Protein AF-A0A946B6P0-F1 (afdb_monomer_lite)

Radius of gyration: 19.57 Å; chains: 1; bounding box: 46×39×62 Å

Secondary structure (DSSP, 8-state):
--PPPPPPGGGS-EEEEEEETTEEEEEES-GGG--TT--TTEEEEEEEE--HHHIIIIIGGG--SEEEEE-TT--GGGGGGHHHHHHHTTT--EEEEPTTTS-TT-HHHHHHH-BEEEE-HHHHTTT--TT-BHHHHHHHHHHSPP------SSEEEEEEETTEEEEEES-GGG--GGGTT-EEEEEEE--HHHHHHHTTS--SEEEEE-GGG-GGGTTTTHHHHHHTTT--EEEE-TT---------

Structure (mmCIF, N/CA/C/O backbone):
data_AF-A0A946B6P0-F1
#
_entry.id   AF-A0A946B6P0-F1
#
loop_
_atom_site.group_PDB
_atom_site.id
_atom_site.type_symbol
_atom_site.label_atom_id
_atom_site.label_alt_id
_atom_site.label_comp_id
_atom_site.label_asym_id
_atom_site.label_entity_id
_atom_site.label_seq_id
_atom_site.pdbx_PDB_ins_code
_atom_site.Cartn_x
_atom_site.Cartn_y
_atom_site.Cartn_z
_atom_site.occupancy
_atom_site.B_iso_or_equiv
_atom_site.auth_seq_id
_atom_site.auth_comp_id
_atom_site.auth_asym_id
_atom_site.auth_atom_id
_atom_site.pdbx_PDB_model_num
ATOM 1 N N . MET A 1 1 ? 30.194 -0.097 14.857 1.00 36.69 1 MET A N 1
ATOM 2 C CA . MET A 1 1 ? 28.727 0.036 14.720 1.00 36.69 1 MET A CA 1
ATOM 3 C C . MET A 1 1 ? 28.161 -1.380 14.678 1.00 36.69 1 MET A C 1
ATOM 5 O O . MET A 1 1 ? 28.482 -2.100 13.744 1.00 36.69 1 MET A O 1
ATOM 9 N N . ARG A 1 2 ? 27.481 -1.864 15.729 1.00 29.30 2 ARG A N 1
ATOM 10 C CA . ARG A 1 2 ? 26.866 -3.205 15.689 1.00 29.30 2 ARG A CA 1
ATOM 11 C C . ARG A 1 2 ? 25.601 -3.092 14.843 1.00 29.30 2 ARG A C 1
ATOM 13 O O . ARG A 1 2 ? 24.687 -2.378 15.242 1.00 29.30 2 ARG A O 1
ATOM 20 N N . LEU A 1 3 ? 25.579 -3.739 13.680 1.00 36.69 3 LEU A N 1
ATOM 21 C CA . LEU A 1 3 ? 24.353 -3.927 12.904 1.00 36.69 3 LEU A CA 1
ATOM 22 C C . LEU A 1 3 ? 23.336 -4.629 13.810 1.00 36.69 3 LEU A C 1
ATOM 24 O O . LEU A 1 3 ? 23.640 -5.676 14.389 1.00 36.69 3 LEU A O 1
ATOM 28 N N . CYS A 1 4 ? 22.173 -4.007 13.997 1.00 36.91 4 CYS A N 1
ATOM 29 C CA . CYS A 1 4 ? 21.073 -4.604 14.740 1.00 36.91 4 CYS A CA 1
ATOM 30 C C . CYS A 1 4 ? 20.685 -5.892 14.006 1.00 36.91 4 CYS A C 1
ATOM 32 O O . CYS A 1 4 ? 20.359 -5.857 12.820 1.00 36.91 4 CYS A O 1
ATOM 34 N N . ARG A 1 5 ? 20.815 -7.039 14.671 1.00 38.47 5 ARG A N 1
ATOM 35 C CA . ARG A 1 5 ? 20.444 -8.328 14.088 1.00 38.47 5 ARG A CA 1
ATOM 36 C C . ARG A 1 5 ? 18.923 -8.309 13.862 1.00 38.47 5 ARG A C 1
ATOM 38 O O . ARG A 1 5 ? 18.222 -7.967 14.814 1.00 38.47 5 ARG A O 1
ATOM 45 N N . PRO A 1 6 ? 18.412 -8.642 12.661 1.00 52.88 6 PRO A N 1
ATOM 46 C CA . PRO A 1 6 ? 16.974 -8.660 12.415 1.00 52.88 6 PRO A CA 1
ATOM 47 C C . PRO A 1 6 ? 16.289 -9.569 13.437 1.00 52.88 6 PRO A C 1
ATOM 49 O O . PRO A 1 6 ? 16.782 -10.670 13.712 1.00 52.88 6 PRO A O 1
ATOM 52 N N . MET A 1 7 ? 15.193 -9.098 14.034 1.00 52.19 7 MET A N 1
ATOM 53 C CA . MET A 1 7 ? 14.356 -9.956 14.869 1.00 52.19 7 MET A CA 1
ATOM 54 C C . MET A 1 7 ? 13.789 -11.085 14.000 1.00 52.19 7 MET A C 1
ATOM 56 O O . MET A 1 7 ? 13.420 -10.824 12.856 1.00 52.19 7 MET A O 1
ATOM 60 N N . PRO A 1 8 ? 13.730 -12.328 14.504 1.00 59.09 8 PRO A N 1
ATOM 61 C CA . PRO A 1 8 ? 13.042 -13.397 13.795 1.00 59.09 8 PRO A CA 1
ATOM 62 C C . PRO A 1 8 ? 11.558 -13.043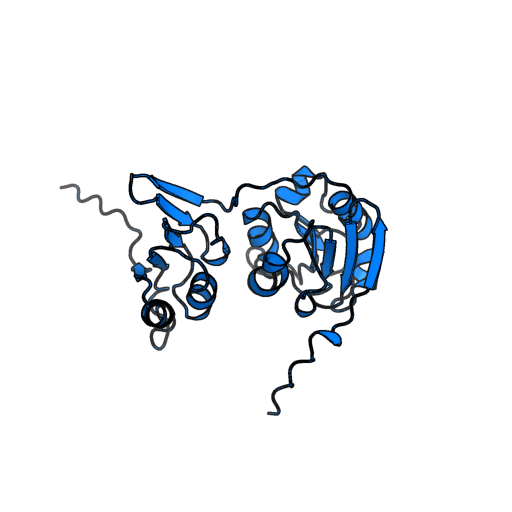 13.624 1.00 59.09 8 PRO A C 1
ATOM 64 O O . PRO A 1 8 ? 10.948 -12.487 14.534 1.00 59.09 8 PRO A O 1
ATOM 67 N N . GLU A 1 9 ? 10.990 -13.407 12.476 1.00 53.69 9 GLU A N 1
ATOM 68 C CA . GLU A 1 9 ? 9.612 -13.112 12.039 1.00 53.69 9 GLU A CA 1
ATOM 69 C C . GLU A 1 9 ? 8.562 -13.509 13.101 1.00 53.69 9 GLU A C 1
ATOM 71 O O . GLU A 1 9 ? 7.654 -12.750 13.432 1.00 53.69 9 GLU A O 1
ATOM 76 N N . SER A 1 10 ? 8.795 -14.636 13.788 1.00 55.22 10 SER A N 1
ATOM 77 C CA . SER A 1 10 ? 7.976 -15.138 14.903 1.00 55.22 10 SER A CA 1
ATOM 78 C C . SER A 1 10 ? 7.951 -14.246 16.155 1.00 55.22 10 SER A C 1
ATOM 80 O O . SER A 1 10 ? 7.196 -14.527 17.082 1.00 55.22 10 SER A O 1
ATOM 82 N N . ALA A 1 11 ? 8.802 -13.220 16.230 1.00 64.44 11 ALA A N 1
ATOM 83 C CA . ALA A 1 11 ? 8.897 -12.287 17.350 1.00 64.44 11 ALA A CA 1
ATOM 84 C C . ALA A 1 11 ? 8.285 -10.913 17.040 1.00 64.44 11 ALA A C 1
ATOM 86 O O . ALA A 1 11 ? 8.323 -10.037 17.902 1.00 64.44 11 ALA A O 1
ATOM 87 N N . HIS A 1 12 ? 7.740 -10.700 15.838 1.00 78.00 12 HIS A N 1
ATOM 88 C CA . HIS A 1 12 ? 7.063 -9.45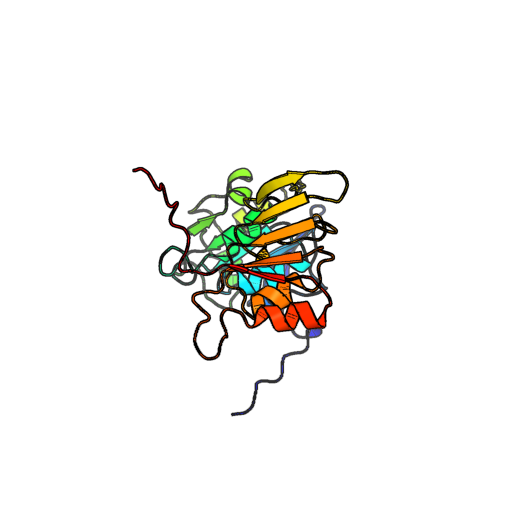3 15.503 1.00 78.00 12 HIS A CA 1
ATOM 89 C C . HIS A 1 12 ? 5.673 -9.415 16.156 1.00 78.00 12 HIS A C 1
ATOM 91 O O . HIS A 1 12 ? 4.822 -10.246 15.807 1.00 78.00 12 HIS A O 1
ATOM 97 N N . PRO A 1 13 ? 5.435 -8.508 17.122 1.00 86.38 13 PRO A N 1
ATOM 98 C CA . PRO A 1 13 ? 4.156 -8.427 17.807 1.00 86.38 13 PRO A CA 1
ATOM 99 C C . PRO A 1 13 ? 3.074 -7.943 16.837 1.00 86.38 13 PRO A C 1
ATOM 101 O O . PRO A 1 13 ? 3.209 -6.905 16.191 1.00 86.38 13 PRO A O 1
ATOM 104 N N . GLN A 1 14 ? 1.999 -8.721 16.751 1.00 92.62 14 GLN A N 1
ATOM 105 C CA . GLN A 1 14 ? 0.777 -8.393 16.027 1.00 92.62 14 GLN A CA 1
ATOM 106 C C . GLN A 1 14 ? -0.409 -8.766 16.924 1.00 92.62 14 GLN A C 1
ATOM 108 O O . GLN A 1 14 ? -0.376 -9.813 17.577 1.00 92.62 14 GLN A O 1
ATOM 113 N N . ALA A 1 15 ? -1.447 -7.934 16.960 1.00 94.75 15 ALA A N 1
ATOM 114 C CA . ALA A 1 15 ? -2.660 -8.171 17.736 1.00 94.75 15 ALA A CA 1
ATOM 115 C C . ALA A 1 15 ? -3.877 -8.220 16.810 1.00 94.75 15 ALA A C 1
ATOM 117 O O . ALA A 1 15 ? -4.101 -7.306 16.023 1.00 94.75 15 ALA A O 1
ATOM 118 N N . VAL A 1 16 ? -4.684 -9.275 16.916 1.00 96.81 16 VAL A N 1
ATOM 119 C CA . VAL A 1 16 ? -5.987 -9.335 16.243 1.00 96.81 16 VAL A CA 1
ATOM 120 C C . VAL A 1 16 ? -6.996 -8.601 17.120 1.00 96.81 16 VAL A C 1
ATOM 122 O O . VAL A 1 16 ? -7.250 -9.020 18.247 1.00 96.81 16 VAL A O 1
ATOM 125 N N . THR A 1 17 ? -7.539 -7.491 16.628 1.00 95.38 17 THR A N 1
ATOM 126 C CA . THR A 1 17 ? -8.500 -6.665 17.379 1.00 95.38 17 THR A CA 1
ATOM 127 C C . THR A 1 17 ? -9.945 -7.014 17.041 1.00 95.38 17 THR A C 1
ATOM 129 O O . THR A 1 17 ? -10.814 -6.932 17.905 1.00 95.38 17 THR A O 1
ATOM 132 N N . VAL A 1 18 ? -10.194 -7.449 15.805 1.00 96.56 18 VAL A N 1
ATOM 133 C CA . VAL A 1 18 ? -11.494 -7.948 15.341 1.00 96.56 18 VAL A CA 1
ATOM 134 C C . VAL A 1 18 ? -11.262 -9.219 14.537 1.00 96.56 18 VAL A C 1
ATOM 136 O O . VAL A 1 18 ? -10.359 -9.265 13.704 1.00 96.56 18 VAL A O 1
ATOM 139 N N . GLU A 1 19 ? -12.092 -10.231 14.767 1.00 96.38 19 GLU A N 1
ATOM 140 C CA . GLU A 1 19 ? -12.145 -11.461 13.979 1.00 96.38 19 GLU A CA 1
ATOM 141 C C . GLU A 1 19 ? -13.609 -11.775 13.660 1.00 96.38 19 GLU A C 1
ATOM 143 O O . GLU A 1 19 ? -14.471 -11.754 14.539 1.00 96.38 19 GLU A O 1
ATOM 148 N N . SER A 1 20 ? -13.901 -12.003 12.382 1.00 93.56 20 SER A N 1
ATOM 149 C CA . SER A 1 20 ? -15.255 -12.209 11.870 1.00 93.56 20 SER A CA 1
ATOM 150 C C . SER A 1 20 ? -15.252 -13.177 10.686 1.00 93.56 20 SER A C 1
ATOM 152 O O . SER A 1 20 ? -14.197 -13.588 10.204 1.00 93.56 20 SER A O 1
ATOM 154 N N . ALA A 1 21 ? -16.439 -13.502 10.169 1.00 92.75 21 ALA A N 1
ATOM 155 C CA . ALA A 1 21 ? -16.568 -14.288 8.942 1.00 92.75 21 ALA A CA 1
ATOM 156 C C . ALA A 1 21 ? -15.946 -13.594 7.712 1.00 92.75 21 ALA A C 1
ATOM 158 O O . ALA A 1 21 ? -15.526 -14.277 6.781 1.00 92.75 21 ALA A O 1
ATOM 159 N N . ASP A 1 22 ? -15.850 -12.259 7.722 1.00 92.06 22 ASP A N 1
ATOM 160 C CA . ASP A 1 22 ? -15.320 -11.470 6.606 1.00 92.06 22 ASP A CA 1
ATOM 161 C C . ASP A 1 22 ? -13.792 -11.295 6.649 1.00 92.06 22 ASP A C 1
ATOM 163 O O . ASP A 1 22 ? -13.214 -10.773 5.686 1.00 92.06 22 ASP A O 1
ATOM 167 N N . GLY A 1 23 ? -13.145 -11.727 7.744 1.00 95.81 23 GLY A N 1
ATOM 168 C CA . GLY A 1 23 ? -11.702 -11.626 7.954 1.00 95.81 23 GLY A CA 1
ATOM 169 C C . GLY A 1 23 ? -11.300 -11.092 9.332 1.00 95.81 23 GLY A C 1
ATOM 170 O O . GLY A 1 23 ? -12.063 -11.190 10.300 1.00 95.81 23 GLY A O 1
ATOM 171 N N . ARG A 1 24 ? -10.102 -10.498 9.416 1.00 97.88 24 ARG A N 1
ATOM 172 C CA . ARG A 1 24 ? -9.527 -9.974 10.669 1.00 97.88 24 ARG A CA 1
ATOM 173 C C . ARG A 1 24 ? -9.037 -8.535 10.528 1.00 97.88 24 ARG A C 1
ATOM 175 O O . ARG A 1 24 ? -8.555 -8.146 9.470 1.00 97.88 24 ARG A O 1
ATOM 182 N N . ILE A 1 25 ? -9.080 -7.766 11.613 1.00 98.44 25 ILE A N 1
ATOM 183 C CA . ILE A 1 25 ? -8.320 -6.513 11.747 1.00 98.44 25 ILE A CA 1
ATOM 184 C C . ILE A 1 25 ? -7.088 -6.818 12.590 1.00 98.44 25 ILE A C 1
ATOM 186 O O . ILE A 1 25 ? -7.209 -7.207 13.755 1.00 98.44 25 ILE A O 1
ATOM 190 N N . VAL A 1 26 ? -5.911 -6.652 11.991 1.00 98.25 26 VAL A N 1
ATOM 191 C CA . VAL A 1 26 ? -4.618 -6.940 12.611 1.00 98.25 26 VAL A CA 1
ATOM 192 C C . VAL A 1 26 ? -3.858 -5.641 12.824 1.00 98.25 26 VAL A C 1
ATOM 194 O O . VAL A 1 26 ? -3.550 -4.911 11.883 1.00 98.25 26 VAL A O 1
ATOM 197 N N . VAL A 1 27 ? -3.542 -5.371 14.081 1.00 97.62 27 VAL A N 1
ATOM 198 C CA . VAL A 1 27 ? -2.859 -4.171 14.543 1.00 97.62 27 VAL A CA 1
ATOM 199 C C . VAL A 1 27 ? -1.401 -4.493 14.856 1.00 97.62 27 VAL A C 1
ATOM 201 O O . VAL A 1 27 ? -1.096 -5.507 15.488 1.00 97.62 27 VAL A O 1
ATOM 204 N N . MET A 1 28 ? -0.492 -3.624 14.423 1.00 96.69 28 MET A N 1
ATOM 205 C CA . MET A 1 28 ? 0.946 -3.751 14.643 1.00 96.69 28 MET A CA 1
ATOM 206 C C . MET A 1 28 ? 1.629 -2.385 14.722 1.00 96.69 28 MET A C 1
ATOM 208 O O . MET A 1 28 ? 1.176 -1.397 14.143 1.00 96.69 28 MET A O 1
ATOM 212 N N . ASP A 1 29 ? 2.771 -2.340 15.399 1.00 94.38 29 ASP A N 1
ATOM 213 C CA . ASP A 1 29 ? 3.506 -1.086 15.606 1.00 94.38 29 ASP A CA 1
ATOM 214 C C . ASP A 1 29 ? 4.322 -0.673 14.376 1.00 94.38 29 ASP A C 1
ATOM 216 O O . ASP A 1 29 ? 4.673 0.492 14.210 1.00 94.38 29 ASP A O 1
ATOM 220 N N . SER A 1 30 ? 4.623 -1.617 13.483 1.00 92.94 30 SER A N 1
ATOM 221 C CA . SER A 1 30 ? 5.423 -1.362 12.290 1.00 92.94 30 SER A CA 1
ATOM 222 C C . SER A 1 30 ? 4.952 -2.188 11.109 1.00 92.94 30 SER A C 1
ATOM 224 O O . SER A 1 30 ? 4.693 -3.379 11.232 1.00 92.94 30 SER A O 1
ATOM 226 N N . MET A 1 31 ? 4.952 -1.580 9.926 1.00 91.94 31 MET A N 1
ATOM 227 C CA . MET A 1 31 ? 4.663 -2.266 8.665 1.00 91.94 31 MET A CA 1
ATOM 228 C C . MET A 1 31 ? 5.710 -3.336 8.326 1.00 91.94 31 MET A C 1
ATOM 230 O O . MET A 1 31 ? 5.437 -4.255 7.566 1.00 91.94 31 MET A O 1
ATOM 234 N N . THR A 1 32 ? 6.901 -3.259 8.928 1.00 89.00 32 THR A N 1
ATOM 235 C CA . THR A 1 32 ? 7.935 -4.303 8.820 1.00 89.00 32 THR A CA 1
ATOM 236 C C . THR A 1 32 ? 7.574 -5.587 9.563 1.00 89.00 32 THR A C 1
ATOM 238 O O . THR A 1 32 ? 8.335 -6.543 9.506 1.00 89.00 32 THR A O 1
ATOM 241 N N . TYR A 1 33 ? 6.491 -5.584 10.342 1.00 92.56 33 TYR A N 1
ATOM 242 C CA . TYR A 1 33 ? 6.002 -6.762 11.052 1.00 92.56 33 TYR A CA 1
ATOM 243 C C . TYR A 1 33 ? 5.020 -7.576 10.217 1.00 92.56 33 TYR A C 1
ATOM 245 O O . TYR A 1 33 ? 4.654 -8.658 10.662 1.00 92.56 33 TYR A O 1
ATOM 253 N N . VAL A 1 34 ? 4.613 -7.077 9.043 1.00 92.38 34 VAL A N 1
ATOM 254 C CA . VAL A 1 34 ? 3.782 -7.827 8.099 1.00 92.38 34 VAL A CA 1
ATOM 255 C C . VAL A 1 34 ? 4.569 -9.015 7.571 1.00 92.38 34 VAL A C 1
ATOM 257 O O . VAL A 1 34 ? 5.705 -8.867 7.121 1.00 92.38 34 VAL A O 1
ATOM 260 N N . ASP A 1 35 ? 3.954 -10.189 7.646 1.00 90.00 35 ASP A N 1
ATOM 261 C CA . ASP A 1 35 ? 4.629 -11.451 7.401 1.00 90.00 35 ASP A CA 1
ATOM 262 C C . ASP A 1 35 ? 3.666 -12.559 6.941 1.00 90.00 35 ASP A C 1
ATOM 264 O O . ASP A 1 35 ? 2.488 -12.309 6.674 1.00 90.00 35 ASP A O 1
ATOM 268 N N . GLY A 1 36 ? 4.152 -13.802 6.842 1.00 87.12 36 GLY A N 1
ATOM 269 C CA . GLY A 1 36 ? 3.354 -14.940 6.365 1.00 87.12 36 GLY A CA 1
ATOM 270 C C . GLY A 1 36 ? 2.108 -15.293 7.199 1.00 87.12 36 GLY A C 1
ATOM 271 O O . GLY A 1 36 ? 1.324 -16.141 6.775 1.00 87.12 36 GLY A O 1
ATOM 272 N N . ARG A 1 37 ? 1.900 -14.679 8.374 1.00 92.38 37 ARG A N 1
ATOM 273 C CA . ARG A 1 37 ? 0.675 -14.831 9.185 1.00 92.38 37 ARG A CA 1
ATOM 274 C C . ARG A 1 37 ? -0.476 -13.963 8.678 1.00 92.38 37 ARG A C 1
ATOM 276 O O . ARG A 1 37 ? -1.625 -14.188 9.079 1.00 92.38 37 ARG A O 1
ATOM 283 N N . ASN A 1 38 ? -0.165 -12.968 7.851 1.00 94.56 38 ASN A N 1
ATOM 284 C CA . ASN A 1 38 ? -1.126 -12.059 7.251 1.00 94.56 38 ASN A CA 1
ATOM 285 C C . ASN A 1 38 ? -1.570 -12.569 5.878 1.00 94.56 38 ASN A C 1
ATOM 287 O O . ASN A 1 38 ? -0.828 -13.261 5.179 1.00 94.56 38 ASN A O 1
ATOM 291 N N . GLY A 1 39 ? -2.782 -12.210 5.470 1.00 91.25 39 GLY A N 1
ATOM 292 C CA . GLY A 1 39 ? -3.306 -12.645 4.186 1.00 91.25 39 GLY A CA 1
ATOM 293 C C . GLY A 1 39 ? -4.475 -11.823 3.653 1.00 91.25 39 GLY A C 1
ATOM 294 O O . GLY A 1 39 ? -4.829 -10.781 4.207 1.00 91.25 39 GLY A O 1
ATOM 295 N N . PRO A 1 40 ? -5.123 -12.312 2.581 1.00 89.44 40 PRO A N 1
ATOM 296 C CA . PRO A 1 40 ? -6.123 -11.542 1.842 1.00 89.44 40 PRO A CA 1
ATOM 297 C C . PRO A 1 40 ? -7.416 -11.209 2.588 1.00 89.44 40 PRO A C 1
ATOM 299 O O . PRO A 1 40 ? -8.182 -10.367 2.127 1.00 89.44 40 PRO A O 1
ATOM 302 N N . GLY A 1 41 ? -7.674 -11.871 3.717 1.00 91.75 41 GLY A N 1
ATOM 303 C CA . GLY A 1 41 ? -8.794 -11.553 4.604 1.00 91.75 41 GLY A CA 1
ATOM 304 C C . GLY A 1 41 ? -8.471 -10.478 5.642 1.00 91.75 41 GLY A C 1
ATOM 305 O O . GLY A 1 41 ? -9.362 -10.066 6.375 1.00 91.75 41 GLY A O 1
ATOM 306 N N . ASP A 1 42 ? -7.221 -10.025 5.738 1.00 96.88 42 ASP A N 1
ATOM 307 C CA . ASP A 1 42 ? -6.800 -9.150 6.827 1.00 96.88 42 ASP A CA 1
ATOM 308 C C . ASP A 1 42 ? -6.828 -7.677 6.418 1.00 96.88 42 ASP A C 1
ATOM 310 O O . ASP A 1 42 ? -6.349 -7.300 5.348 1.00 96.88 42 ASP A O 1
ATOM 314 N N . VAL A 1 43 ? -7.335 -6.828 7.306 1.00 98.06 43 VAL A N 1
ATOM 315 C CA . VAL A 1 43 ? -7.098 -5.384 7.293 1.00 98.06 43 VAL A CA 1
ATOM 316 C C . VAL A 1 43 ? -5.930 -5.101 8.224 1.00 98.06 43 VAL A C 1
ATOM 318 O O . VAL A 1 43 ? -5.956 -5.491 9.391 1.00 98.06 43 VAL A O 1
ATOM 321 N N . LEU A 1 44 ? -4.899 -4.434 7.713 1.00 98.19 44 LEU A N 1
ATOM 322 C CA . LEU A 1 44 ? -3.672 -4.175 8.461 1.00 98.19 44 LEU A CA 1
ATOM 323 C C . LEU A 1 44 ? -3.652 -2.737 8.963 1.00 98.19 44 LEU A C 1
ATOM 325 O O . LEU A 1 44 ? -3.788 -1.803 8.177 1.00 98.19 44 LEU A O 1
ATOM 329 N N . ILE A 1 45 ? -3.425 -2.554 10.259 1.00 98.00 45 ILE A N 1
ATOM 330 C CA . ILE A 1 45 ? -3.170 -1.248 10.864 1.00 98.00 45 ILE A CA 1
ATOM 331 C C . ILE A 1 45 ? -1.737 -1.253 11.366 1.00 98.00 45 ILE A C 1
ATOM 333 O O . ILE A 1 45 ? -1.418 -1.935 12.337 1.00 98.00 45 ILE A O 1
ATOM 337 N N . ALA A 1 46 ? -0.872 -0.512 10.684 1.00 96.12 46 ALA A N 1
ATOM 338 C CA . ALA A 1 46 ? 0.552 -0.462 10.969 1.00 96.12 46 ALA A CA 1
ATOM 339 C C . ALA A 1 46 ? 0.950 0.952 11.397 1.00 96.12 46 ALA A C 1
ATOM 341 O O . ALA A 1 46 ? 0.983 1.857 10.561 1.00 96.12 46 ALA A O 1
ATOM 342 N N . ALA A 1 47 ? 1.311 1.142 12.670 1.00 92.25 47 ALA A N 1
ATOM 343 C CA . ALA A 1 47 ? 1.645 2.454 13.233 1.00 92.25 47 ALA A CA 1
ATOM 344 C C . ALA A 1 47 ? 3.017 3.007 12.820 1.00 92.25 47 ALA A C 1
ATOM 346 O O . ALA A 1 47 ? 3.779 3.542 13.616 1.00 92.25 47 ALA A O 1
ATOM 347 N N . SER A 1 48 ? 3.323 2.930 11.533 1.00 91.56 48 SER A N 1
ATOM 348 C CA . SER A 1 48 ? 4.545 3.447 10.935 1.00 91.56 48 SER A CA 1
ATOM 349 C C . SER A 1 48 ? 4.233 4.261 9.685 1.00 91.56 48 SER A C 1
ATOM 351 O O . SER A 1 48 ? 3.104 4.298 9.203 1.00 91.56 48 SER A O 1
ATOM 353 N N . TYR A 1 49 ? 5.263 4.902 9.155 1.00 89.38 49 TYR A N 1
ATOM 354 C CA . TYR A 1 49 ? 5.213 5.701 7.942 1.00 89.38 49 TYR A CA 1
ATOM 355 C C . TYR A 1 49 ? 4.621 4.973 6.720 1.00 89.38 49 TYR A C 1
ATOM 357 O O . TYR A 1 49 ? 5.071 3.882 6.359 1.00 89.38 49 TYR A O 1
ATOM 365 N N . PHE A 1 50 ? 3.685 5.621 6.021 1.00 91.81 50 PHE A N 1
ATOM 366 C CA . PHE A 1 50 ? 2.983 5.063 4.861 1.00 91.81 50 PHE A CA 1
ATOM 367 C C . PHE A 1 50 ? 3.749 5.228 3.532 1.00 91.81 50 PHE A C 1
ATOM 369 O O . PHE A 1 50 ? 3.233 5.753 2.544 1.00 91.81 50 PHE A O 1
ATOM 376 N N . GLY A 1 51 ? 5.001 4.771 3.495 1.00 86.75 51 GLY A N 1
ATOM 377 C CA . GLY A 1 51 ? 5.866 4.858 2.314 1.00 86.75 51 GLY A CA 1
ATOM 378 C C . GLY A 1 51 ? 5.600 3.787 1.252 1.00 86.75 51 GLY A C 1
ATOM 379 O O . GLY A 1 51 ? 5.225 2.661 1.570 1.00 86.75 51 GLY A O 1
ATOM 380 N N . SER A 1 52 ? 5.883 4.090 -0.017 1.00 82.56 52 SER A N 1
ATOM 381 C CA . SER A 1 52 ? 5.762 3.116 -1.114 1.00 82.56 52 SER A CA 1
ATOM 382 C C . SER A 1 52 ? 6.684 1.906 -0.948 1.00 82.56 52 SER A C 1
ATOM 384 O O . SER A 1 52 ? 6.237 0.780 -1.124 1.00 82.56 52 SER A O 1
ATOM 386 N N . MET A 1 53 ? 7.942 2.105 -0.550 1.00 82.06 53 MET A N 1
ATOM 387 C CA . MET A 1 53 ? 8.899 1.009 -0.338 1.00 82.06 53 MET A CA 1
ATOM 388 C C . MET A 1 53 ? 8.442 -0.030 0.702 1.00 82.06 53 MET A C 1
ATOM 390 O O . MET A 1 53 ? 8.408 -1.209 0.351 1.00 82.06 53 MET A O 1
ATOM 394 N N . PRO A 1 54 ? 8.072 0.339 1.950 1.00 83.38 54 PRO A N 1
ATOM 395 C CA . PRO A 1 54 ? 7.587 -0.645 2.919 1.00 83.38 54 PRO A CA 1
ATOM 396 C C . PRO A 1 54 ? 6.278 -1.305 2.470 1.00 83.38 54 PRO A C 1
ATOM 398 O O . PRO A 1 54 ? 6.125 -2.508 2.659 1.00 83.38 54 PRO A O 1
ATOM 401 N N . VAL A 1 55 ? 5.383 -0.569 1.801 1.00 87.56 55 VAL A N 1
ATOM 402 C CA . VAL A 1 55 ? 4.164 -1.151 1.219 1.00 87.56 55 VAL A CA 1
ATOM 403 C C . VAL A 1 55 ? 4.499 -2.211 0.174 1.00 87.56 55 VAL A C 1
ATOM 405 O O . VAL A 1 55 ? 4.004 -3.332 0.250 1.00 87.56 55 VAL A O 1
ATOM 408 N N . CYS A 1 56 ? 5.360 -1.890 -0.788 1.00 78.06 56 CYS A N 1
ATOM 409 C CA . CYS A 1 56 ? 5.682 -2.810 -1.873 1.00 78.06 56 CYS A CA 1
ATOM 410 C C . CYS A 1 56 ? 6.434 -4.042 -1.373 1.00 78.06 56 CYS A C 1
ATOM 412 O O . CYS A 1 56 ? 6.210 -5.143 -1.866 1.00 78.06 56 CYS A O 1
ATOM 414 N N . HIS A 1 57 ? 7.317 -3.863 -0.390 1.00 79.19 57 HIS A N 1
ATOM 415 C CA . HIS A 1 57 ? 8.145 -4.948 0.113 1.00 79.19 57 HIS A CA 1
ATOM 416 C C . HIS A 1 57 ? 7.405 -5.883 1.075 1.00 79.19 57 HIS A C 1
ATOM 418 O O . HIS A 1 57 ? 7.592 -7.091 0.981 1.00 79.19 57 HIS A O 1
ATOM 424 N N . TRP A 1 58 ? 6.572 -5.343 1.972 1.00 85.19 58 TRP A N 1
ATOM 425 C CA . TRP A 1 58 ? 5.964 -6.120 3.059 1.00 85.19 58 TRP A CA 1
ATOM 426 C C . TRP A 1 58 ? 4.462 -6.334 2.898 1.00 85.19 58 TRP A C 1
ATOM 428 O O . TRP A 1 58 ? 3.952 -7.408 3.193 1.00 85.19 58 TRP A O 1
ATOM 438 N N . VAL A 1 59 ? 3.741 -5.335 2.392 1.00 91.56 59 VAL A N 1
ATOM 439 C CA . VAL A 1 59 ? 2.272 -5.334 2.390 1.00 91.56 59 VAL A CA 1
ATOM 440 C C . VAL A 1 59 ? 1.698 -5.968 1.127 1.00 91.56 59 VAL A C 1
ATOM 442 O O . VAL A 1 59 ? 0.811 -6.814 1.205 1.00 91.56 59 VAL A O 1
ATOM 445 N N . LEU A 1 60 ? 2.201 -5.602 -0.054 1.00 85.56 60 LEU A N 1
ATOM 446 C CA . LEU A 1 60 ? 1.695 -6.150 -1.316 1.00 85.56 60 LEU A CA 1
ATOM 447 C C . LEU A 1 60 ? 1.814 -7.683 -1.430 1.00 85.56 60 LEU A C 1
ATOM 449 O O . LEU A 1 60 ? 0.862 -8.285 -1.934 1.00 85.56 60 LEU A O 1
ATOM 453 N N . PRO A 1 61 ? 2.886 -8.349 -0.944 1.00 84.06 61 PRO A N 1
ATOM 454 C CA . PRO A 1 61 ? 2.997 -9.806 -1.026 1.00 84.06 61 PRO A CA 1
ATOM 455 C C . PRO A 1 61 ? 1.873 -10.568 -0.315 1.00 84.06 61 PRO A C 1
ATOM 457 O O . PRO A 1 61 ? 1.445 -11.609 -0.812 1.00 84.06 61 PRO A O 1
ATOM 460 N N . VAL A 1 62 ? 1.358 -10.045 0.807 1.00 87.25 62 VAL A N 1
ATOM 461 C CA . VAL A 1 62 ? 0.269 -10.693 1.569 1.00 87.25 62 VAL A CA 1
ATOM 462 C C . VAL A 1 62 ? -1.127 -10.308 1.065 1.00 87.25 62 VAL A C 1
ATOM 464 O O . VAL A 1 62 ? -2.119 -10.928 1.446 1.00 87.25 62 VAL A O 1
ATOM 467 N N . ARG A 1 63 ? -1.205 -9.321 0.158 1.00 88.44 63 ARG A N 1
ATOM 468 C CA . ARG A 1 63 ? -2.424 -8.851 -0.524 1.00 88.44 63 ARG A CA 1
ATOM 469 C C . ARG A 1 63 ? -3.601 -8.569 0.427 1.00 88.44 63 ARG A C 1
ATOM 471 O O . ARG A 1 63 ? -4.678 -9.120 0.191 1.00 88.44 63 ARG A O 1
ATOM 478 N N . PRO A 1 64 ? -3.429 -7.733 1.466 1.00 94.25 64 PRO A N 1
ATOM 479 C CA . PRO A 1 64 ? -4.454 -7.519 2.481 1.00 94.25 64 PRO A CA 1
ATOM 480 C C . PRO A 1 64 ? -5.719 -6.889 1.892 1.00 94.25 64 PRO A C 1
ATOM 482 O O . PRO A 1 64 ? -5.704 -6.276 0.822 1.00 94.25 64 PRO A O 1
ATOM 485 N N . LYS A 1 65 ? -6.814 -7.006 2.638 1.00 94.31 65 LYS A N 1
ATOM 486 C CA . LYS A 1 65 ? -8.124 -6.441 2.303 1.00 94.31 65 LYS A CA 1
ATOM 487 C C . LYS A 1 65 ? -8.143 -4.912 2.378 1.00 94.31 65 LYS A C 1
ATOM 489 O O . LYS A 1 65 ? -8.916 -4.269 1.677 1.00 94.31 65 LYS A O 1
ATOM 494 N N . GLY A 1 66 ? -7.272 -4.336 3.201 1.00 96.62 66 GLY A N 1
ATOM 495 C CA . GLY A 1 66 ? -7.075 -2.898 3.325 1.00 96.62 66 GLY A CA 1
ATOM 496 C C . GLY A 1 66 ? -5.934 -2.571 4.282 1.00 96.62 66 GLY A C 1
ATOM 497 O O . GLY A 1 66 ? -5.469 -3.440 5.025 1.00 96.62 66 GLY A O 1
ATOM 498 N N . VAL A 1 67 ? -5.445 -1.333 4.2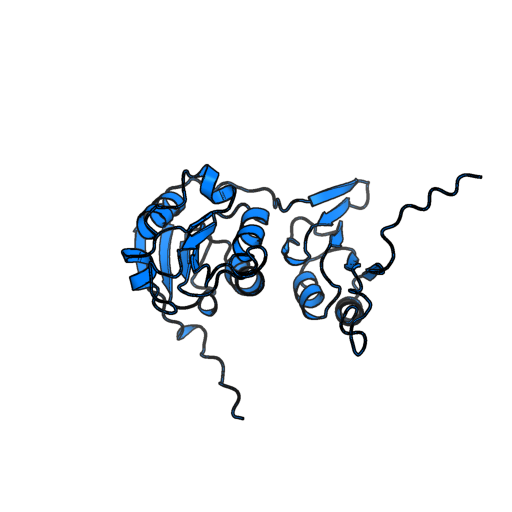34 1.00 97.94 67 VAL A N 1
ATOM 499 C CA . VAL A 1 67 ? -4.274 -0.909 5.013 1.00 97.94 67 VAL A CA 1
ATOM 500 C C . VAL A 1 67 ? -4.477 0.489 5.576 1.00 97.94 67 VAL A C 1
ATOM 502 O O . VAL A 1 67 ? -4.819 1.424 4.848 1.00 97.94 67 VAL A O 1
ATOM 505 N N . ILE A 1 68 ? -4.187 0.644 6.864 1.00 98.25 68 ILE A N 1
ATOM 506 C CA . ILE A 1 68 ? -4.119 1.931 7.546 1.00 98.25 68 ILE A CA 1
ATOM 507 C C . ILE A 1 68 ? -2.720 2.110 8.128 1.00 98.25 68 ILE A C 1
ATOM 509 O O . ILE A 1 68 ? -2.193 1.216 8.787 1.00 98.25 68 ILE A O 1
ATOM 513 N N . ALA A 1 69 ? -2.108 3.263 7.876 1.00 96.88 69 ALA A N 1
ATOM 514 C CA . ALA A 1 69 ? -0.803 3.607 8.433 1.00 96.88 69 ALA A CA 1
ATOM 515 C C . ALA A 1 69 ? -0.680 5.120 8.660 1.00 96.88 69 ALA A C 1
ATOM 517 O O . ALA A 1 69 ? -1.628 5.864 8.426 1.00 96.88 69 ALA A O 1
ATOM 518 N N . GLN A 1 70 ? 0.464 5.603 9.138 1.00 92.88 70 GLN A N 1
ATOM 519 C CA . GLN A 1 70 ? 0.622 7.013 9.497 1.00 92.88 70 GLN A CA 1
ATOM 520 C C . GLN A 1 70 ? 1.190 7.848 8.340 1.00 92.88 70 GLN A C 1
ATOM 522 O O . GLN A 1 70 ? 2.171 7.455 7.707 1.00 92.88 70 GLN A O 1
ATOM 527 N N . GLU A 1 71 ? 0.671 9.060 8.119 1.00 89.25 71 GLU A N 1
ATOM 528 C CA . GLU A 1 71 ? 1.209 9.978 7.095 1.00 89.25 71 GLU A CA 1
ATOM 529 C C . GLU A 1 71 ? 2.616 10.543 7.409 1.00 89.25 71 GLU A C 1
ATOM 531 O O . GLU A 1 71 ? 3.279 11.079 6.521 1.00 89.25 71 GLU A O 1
ATOM 536 N N . ALA A 1 72 ? 3.034 10.509 8.684 1.00 83.44 72 ALA A N 1
ATOM 537 C CA . ALA A 1 72 ? 4.265 11.099 9.236 1.00 83.44 72 ALA A CA 1
ATOM 538 C C . ALA A 1 72 ? 4.616 12.508 8.705 1.00 83.44 72 ALA A C 1
ATOM 540 O O . ALA A 1 72 ? 5.730 12.780 8.255 1.00 83.44 72 ALA A O 1
ATOM 541 N N . GLY A 1 73 ? 3.645 13.416 8.762 1.00 75.88 73 GLY A N 1
ATOM 542 C CA . GLY A 1 73 ? 3.767 14.810 8.339 1.00 75.88 73 GLY A CA 1
ATOM 543 C C . GLY A 1 73 ? 3.598 15.047 6.838 1.00 75.88 73 GLY A C 1
ATOM 544 O O . GLY A 1 73 ? 3.824 16.169 6.388 1.00 75.88 73 GLY A O 1
ATOM 545 N N . GLY A 1 74 ? 3.242 14.022 6.051 1.00 72.44 74 GLY A N 1
ATOM 546 C CA . GLY A 1 74 ? 2.906 14.118 4.625 1.00 72.44 74 GLY A CA 1
ATOM 547 C C . GLY A 1 74 ? 4.092 14.409 3.697 1.00 72.44 74 GLY A C 1
ATOM 548 O O . GLY A 1 74 ? 4.119 13.921 2.575 1.00 72.44 74 GLY A O 1
ATOM 549 N N . GLY A 1 75 ? 5.112 15.139 4.147 1.00 73.56 75 GLY A N 1
ATOM 550 C CA . GLY A 1 75 ? 6.295 15.484 3.360 1.00 73.56 75 GLY A CA 1
ATOM 551 C C . GLY A 1 75 ? 5.997 16.360 2.133 1.00 73.56 75 GLY A C 1
ATOM 552 O O . GLY A 1 75 ? 4.855 16.680 1.803 1.00 73.56 75 GLY A O 1
ATOM 553 N N . LYS A 1 76 ? 7.053 16.765 1.417 1.00 67.75 76 LYS A N 1
ATOM 554 C CA . LYS A 1 76 ? 6.907 17.525 0.166 1.00 67.75 76 LYS A CA 1
ATOM 555 C C . LYS A 1 76 ? 6.148 16.679 -0.861 1.00 67.75 76 LYS A C 1
ATOM 557 O O . LYS A 1 76 ? 6.487 15.515 -1.056 1.00 67.75 76 LYS A O 1
ATOM 562 N N . ASN A 1 77 ? 5.160 17.273 -1.530 1.00 74.31 77 ASN A N 1
ATOM 563 C CA . ASN A 1 77 ? 4.340 16.611 -2.552 1.00 74.31 77 ASN A CA 1
ATOM 564 C C . ASN A 1 77 ? 3.690 15.301 -2.068 1.00 74.31 77 ASN A C 1
ATOM 566 O O . ASN A 1 77 ? 3.592 14.352 -2.840 1.00 74.31 77 ASN A O 1
ATOM 570 N N . MET A 1 78 ? 3.293 15.222 -0.793 1.00 78.31 78 MET A N 1
ATOM 571 C CA . MET A 1 78 ? 2.680 14.019 -0.215 1.00 78.31 78 MET A CA 1
ATOM 572 C C . MET A 1 78 ? 3.579 12.772 -0.257 1.00 78.31 78 MET A C 1
ATOM 574 O O . MET A 1 78 ? 3.085 11.648 -0.174 1.00 78.31 78 MET A O 1
ATOM 578 N N . ALA A 1 79 ? 4.908 12.946 -0.329 1.00 73.12 79 ALA A N 1
ATOM 579 C CA . ALA A 1 79 ? 5.864 11.836 -0.278 1.00 73.12 79 ALA A CA 1
ATOM 580 C C . ALA A 1 79 ? 5.595 10.902 0.913 1.00 73.12 79 ALA A C 1
ATOM 582 O O . ALA A 1 79 ? 5.803 9.693 0.825 1.00 73.12 79 ALA A O 1
ATOM 583 N N . GLY A 1 80 ? 5.083 11.475 2.003 1.00 76.06 80 GLY A N 1
ATOM 584 C CA . GLY A 1 80 ? 4.767 10.837 3.264 1.00 76.06 80 GLY A CA 1
ATOM 585 C C . GLY A 1 80 ? 3.693 9.754 3.232 1.00 76.06 80 GLY A C 1
ATOM 586 O O . GLY A 1 80 ? 3.646 8.891 4.101 1.00 76.06 80 GLY A O 1
ATOM 587 N N . VAL A 1 81 ? 2.873 9.777 2.189 1.00 87.94 81 VAL A N 1
ATOM 588 C CA . VAL A 1 81 ? 1.791 8.819 1.954 1.00 87.94 81 VAL A CA 1
ATOM 589 C C . VAL A 1 81 ? 1.927 8.150 0.590 1.00 87.94 81 VAL A C 1
ATOM 591 O O . VAL A 1 81 ? 0.949 7.678 0.021 1.00 87.94 81 VAL A O 1
ATOM 594 N N . SER A 1 82 ? 3.146 8.091 0.046 1.00 85.56 82 SER A N 1
ATOM 595 C CA . SER A 1 82 ? 3.435 7.458 -1.251 1.00 85.56 82 SER A CA 1
ATOM 596 C C . SER A 1 82 ? 2.983 5.991 -1.340 1.00 85.56 82 SER A C 1
ATOM 598 O O . SER A 1 82 ? 2.752 5.479 -2.434 1.00 85.56 82 SER A O 1
ATOM 600 N N . GLY A 1 83 ? 2.806 5.315 -0.202 1.00 88.56 83 GLY A N 1
ATOM 601 C CA . GLY A 1 83 ? 2.225 3.980 -0.109 1.00 88.56 83 GLY A CA 1
ATOM 602 C C . GLY A 1 83 ? 0.754 3.905 -0.520 1.00 88.56 83 GLY A C 1
ATOM 603 O O . GLY A 1 83 ? 0.335 2.872 -1.032 1.00 88.56 83 GLY A O 1
ATOM 604 N N . LEU A 1 84 ? -0.010 4.997 -0.397 1.00 90.69 84 LEU A N 1
ATOM 605 C CA . LEU A 1 84 ? -1.398 5.059 -0.868 1.00 90.69 84 LEU A CA 1
ATOM 606 C C . LEU A 1 84 ? -1.491 4.834 -2.380 1.00 90.69 84 LEU A C 1
ATOM 608 O O . LEU A 1 84 ? -2.343 4.071 -2.828 1.00 90.69 84 LEU A O 1
ATOM 612 N N . TRP A 1 85 ? -0.589 5.444 -3.155 1.00 83.69 85 TRP A N 1
ATOM 613 C CA . TRP A 1 85 ? -0.528 5.264 -4.610 1.00 83.69 85 TRP A CA 1
ATOM 614 C C . TRP A 1 85 ? -0.114 3.845 -4.991 1.00 83.69 85 TRP A C 1
ATOM 616 O O . TRP A 1 85 ? -0.642 3.286 -5.948 1.00 83.69 85 TRP A O 1
ATOM 626 N N . ALA A 1 86 ? 0.799 3.246 -4.219 1.00 82.69 86 ALA A N 1
ATOM 627 C CA . ALA A 1 86 ? 1.175 1.851 -4.402 1.00 82.69 86 ALA A CA 1
ATOM 628 C C . ALA A 1 86 ? -0.009 0.912 -4.179 1.00 82.69 86 ALA A C 1
ATOM 630 O O . ALA A 1 86 ? -0.279 0.075 -5.029 1.00 82.69 86 ALA A O 1
ATOM 631 N N . LEU A 1 87 ? -0.763 1.084 -3.094 1.00 88.12 87 LEU A N 1
ATOM 632 C CA . LEU A 1 87 ? -1.948 0.266 -2.839 1.00 88.12 87 LEU A CA 1
ATOM 633 C C . LEU A 1 87 ? -3.044 0.473 -3.883 1.00 88.12 87 LEU A C 1
ATOM 635 O O . LEU A 1 87 ? -3.667 -0.500 -4.304 1.00 88.12 87 LEU A O 1
ATOM 639 N N . ASP A 1 88 ? -3.249 1.712 -4.334 1.00 85.25 88 ASP A N 1
ATOM 640 C CA . ASP A 1 88 ? -4.288 2.013 -5.321 1.00 85.25 88 ASP A CA 1
ATOM 641 C C . ASP A 1 88 ? -4.012 1.329 -6.660 1.00 85.25 88 ASP A C 1
ATOM 643 O O . ASP A 1 88 ? -4.930 0.789 -7.271 1.00 85.25 88 ASP A O 1
ATOM 647 N N . GLY A 1 89 ? -2.735 1.236 -7.050 1.00 72.50 89 GLY A N 1
ATOM 648 C CA . GLY A 1 89 ? -2.314 0.479 -8.227 1.00 72.50 89 GLY A CA 1
ATOM 649 C C . GLY A 1 89 ? -2.594 -1.029 -8.151 1.00 72.50 89 GLY A C 1
ATOM 650 O O . GLY A 1 89 ? -2.588 -1.726 -9.161 1.00 72.50 89 GLY A O 1
ATOM 651 N N . HIS A 1 90 ? -2.882 -1.554 -6.963 1.00 76.62 90 HIS A N 1
ATOM 652 C CA . HIS A 1 90 ? -3.324 -2.935 -6.765 1.00 76.62 90 HIS A CA 1
ATOM 653 C C . HIS A 1 90 ? -4.803 -3.023 -6.362 1.00 76.62 90 HIS A C 1
ATOM 655 O O . HIS A 1 90 ? -5.271 -4.093 -5.978 1.00 76.62 90 HIS A O 1
ATOM 661 N N . GLY A 1 91 ? -5.528 -1.900 -6.435 1.00 81.62 91 GLY A N 1
ATOM 662 C CA . GLY A 1 91 ? -6.917 -1.757 -6.012 1.00 81.62 91 GLY A CA 1
ATOM 663 C C . GLY A 1 91 ? -7.164 -2.057 -4.536 1.00 81.62 91 GLY A C 1
ATOM 664 O O . GLY A 1 91 ? -8.281 -2.408 -4.160 1.00 81.62 91 GLY A O 1
ATOM 665 N N . ILE A 1 92 ? -6.128 -1.947 -3.703 1.00 91.00 92 ILE A N 1
ATOM 666 C CA . ILE A 1 92 ? -6.220 -2.178 -2.264 1.00 91.00 92 ILE A CA 1
ATOM 667 C C . ILE A 1 92 ? -6.602 -0.852 -1.587 1.00 91.00 92 ILE A C 1
ATOM 669 O O . ILE A 1 92 ? -5.903 0.150 -1.764 1.00 91.00 92 ILE A O 1
ATOM 673 N N . PRO A 1 93 ? -7.687 -0.810 -0.795 1.00 95.56 93 PRO A N 1
ATOM 674 C CA . PRO A 1 93 ? -8.034 0.346 0.024 1.00 95.56 93 PRO A CA 1
ATOM 675 C C . PRO A 1 93 ? -6.898 0.732 0.978 1.00 95.56 93 PRO A C 1
ATOM 677 O O . PRO A 1 93 ? -6.445 -0.078 1.786 1.00 95.56 93 PRO A O 1
ATOM 680 N N . GLY A 1 94 ? -6.451 1.982 0.898 1.00 96.81 94 GLY A N 1
ATOM 681 C CA . GLY A 1 94 ? -5.426 2.553 1.765 1.00 96.81 94 GLY A CA 1
ATOM 682 C C . GLY A 1 94 ? -5.904 3.846 2.421 1.00 96.81 94 GLY A C 1
ATOM 683 O O . GLY A 1 94 ? -6.493 4.694 1.747 1.00 96.81 94 GLY A O 1
ATOM 684 N N . ALA A 1 95 ? -5.623 4.023 3.714 1.00 97.75 95 ALA A N 1
ATOM 685 C CA . ALA A 1 95 ? -5.920 5.260 4.438 1.00 97.75 95 ALA A CA 1
ATOM 686 C C . ALA A 1 95 ? -4.783 5.663 5.392 1.00 97.75 95 ALA A C 1
ATOM 688 O O . ALA A 1 95 ? -4.295 4.853 6.173 1.00 97.75 95 ALA A O 1
ATOM 689 N N . ALA A 1 96 ? -4.344 6.917 5.342 1.00 96.62 96 ALA A N 1
ATOM 690 C CA . ALA A 1 96 ? -3.309 7.436 6.228 1.00 96.62 96 ALA A CA 1
ATOM 691 C C . ALA A 1 96 ? -3.929 8.221 7.389 1.00 96.62 96 ALA A C 1
ATOM 693 O O . ALA A 1 96 ? -4.793 9.060 7.141 1.00 96.62 96 ALA A O 1
ATOM 694 N N . THR A 1 97 ? -3.489 8.007 8.630 1.00 96.50 97 THR A N 1
ATOM 695 C CA . THR A 1 97 ? -3.913 8.821 9.782 1.00 96.50 97 THR A CA 1
ATOM 696 C C . THR A 1 97 ? -3.143 10.136 9.877 1.00 96.50 97 THR A C 1
ATOM 698 O O . THR A 1 97 ? -1.987 10.233 9.452 1.00 96.50 97 THR A O 1
ATOM 701 N N . THR A 1 98 ? -3.776 11.151 10.473 1.00 91.44 98 THR A N 1
ATOM 702 C CA . THR A 1 98 ? -3.131 12.430 10.784 1.00 91.44 98 THR A CA 1
ATOM 703 C C . THR A 1 98 ? -2.078 12.219 11.865 1.00 91.44 98 THR A C 1
ATOM 705 O O . THR A 1 98 ? -2.309 11.535 12.865 1.00 91.44 98 THR A O 1
ATOM 708 N N . THR A 1 99 ? -0.929 12.867 11.706 1.00 88.00 99 THR A N 1
ATOM 709 C CA . THR A 1 99 ? 0.210 12.701 12.627 1.00 88.00 99 THR A CA 1
ATOM 710 C C . THR A 1 99 ? -0.098 13.109 14.066 1.00 88.00 99 THR A C 1
ATOM 712 O O . THR A 1 99 ? 0.469 12.550 14.995 1.00 88.00 99 THR A O 1
ATOM 715 N N . ALA A 1 100 ? -0.998 14.072 14.261 1.00 90.94 100 ALA A N 1
ATOM 716 C CA . ALA A 1 100 ? -1.368 14.553 15.589 1.00 90.94 100 ALA A CA 1
ATOM 717 C C . ALA A 1 100 ? -2.437 13.689 16.285 1.00 90.94 100 ALA A C 1
ATOM 719 O O . ALA A 1 100 ? -2.668 13.879 17.476 1.00 90.94 100 ALA A O 1
ATOM 720 N N . SER A 1 101 ? -3.105 12.778 15.565 1.00 91.56 101 SER A N 1
ATOM 721 C CA . SER A 1 101 ? -4.223 11.995 16.117 1.00 91.56 101 SER A CA 1
ATOM 722 C C . SER A 1 101 ? -3.812 10.728 16.857 1.00 91.56 101 SER A C 1
ATOM 724 O O . SER A 1 101 ? -4.562 10.256 17.703 1.00 91.56 101 SER A O 1
ATOM 726 N N . CYS A 1 102 ? -2.639 10.175 16.551 1.00 90.12 102 CYS A N 1
ATOM 727 C CA . CYS A 1 102 ? -2.170 8.933 17.149 1.00 90.12 102 CYS A CA 1
ATOM 728 C C . CYS A 1 102 ? -0.645 8.890 17.253 1.00 90.12 102 CYS A C 1
ATOM 730 O O . CYS A 1 102 ? 0.077 9.609 16.558 1.00 90.12 102 CYS A O 1
ATOM 732 N N . ARG A 1 103 ? -0.147 8.010 18.113 1.00 88.69 103 ARG A N 1
ATOM 733 C CA . ARG A 1 103 ? 1.275 7.773 18.349 1.00 88.69 103 ARG A CA 1
ATOM 734 C C . ARG A 1 103 ? 1.884 6.922 17.234 1.00 88.69 103 ARG A C 1
ATOM 736 O O . ARG A 1 103 ? 1.286 5.962 16.755 1.00 88.69 103 ARG A O 1
ATOM 743 N N . ILE A 1 104 ? 3.109 7.269 16.844 1.00 88.12 104 ILE A N 1
ATOM 744 C CA . ILE A 1 104 ? 3.940 6.407 15.999 1.00 88.12 104 ILE A CA 1
ATOM 745 C C . ILE A 1 104 ? 4.455 5.225 16.829 1.00 88.12 104 ILE A C 1
ATOM 747 O O . ILE A 1 104 ? 4.740 5.377 18.018 1.00 88.12 104 ILE A O 1
ATOM 751 N N . SER A 1 105 ? 4.598 4.068 16.191 1.00 90.69 105 SER A N 1
ATOM 752 C CA . SER A 1 105 ? 5.006 2.800 16.799 1.00 90.69 105 SER A CA 1
ATOM 753 C C . SER A 1 105 ? 4.069 2.291 17.903 1.00 90.69 105 SER A C 1
ATOM 755 O O . SER A 1 105 ? 4.514 1.565 18.785 1.00 90.69 105 SER A O 1
ATOM 757 N N . ASP A 1 106 ? 2.792 2.679 17.865 1.00 93.00 106 ASP A N 1
ATOM 758 C CA . ASP A 1 106 ? 1.742 2.209 18.774 1.00 93.00 106 ASP A CA 1
ATOM 759 C C . ASP A 1 106 ? 0.474 1.922 17.956 1.00 93.00 106 ASP A C 1
ATOM 761 O O . ASP A 1 106 ? -0.354 2.799 17.685 1.00 93.00 106 ASP A O 1
ATOM 765 N N . GLY A 1 107 ? 0.361 0.681 17.480 1.00 93.00 107 GLY A N 1
ATOM 766 C CA . GLY A 1 107 ? -0.760 0.249 16.647 1.00 93.00 107 GLY A CA 1
ATOM 767 C C . GLY A 1 107 ? -2.101 0.354 17.370 1.00 93.00 107 GLY A C 1
ATOM 768 O O . GLY A 1 107 ? -3.112 0.711 16.761 1.00 93.00 107 GLY A O 1
ATOM 769 N N . ALA A 1 108 ? -2.118 0.052 18.670 1.00 94.75 108 ALA A N 1
ATOM 770 C CA . ALA A 1 108 ? -3.335 0.067 19.470 1.00 94.75 108 ALA A CA 1
ATOM 771 C C . ALA A 1 108 ? -3.882 1.493 19.612 1.00 94.75 108 ALA A C 1
ATOM 773 O O . ALA A 1 108 ? -5.079 1.713 19.418 1.00 94.75 108 ALA A O 1
ATOM 774 N N . ASP A 1 109 ? -3.009 2.469 19.878 1.00 96.38 109 ASP A N 1
ATOM 775 C CA . ASP A 1 109 ? -3.390 3.881 19.899 1.00 96.38 109 ASP A CA 1
ATOM 776 C C . ASP A 1 109 ? -3.876 4.357 18.523 1.00 96.38 109 ASP A C 1
ATOM 778 O O . ASP A 1 109 ? -4.901 5.030 18.439 1.00 96.38 109 ASP A O 1
ATOM 782 N N . MET A 1 110 ? -3.21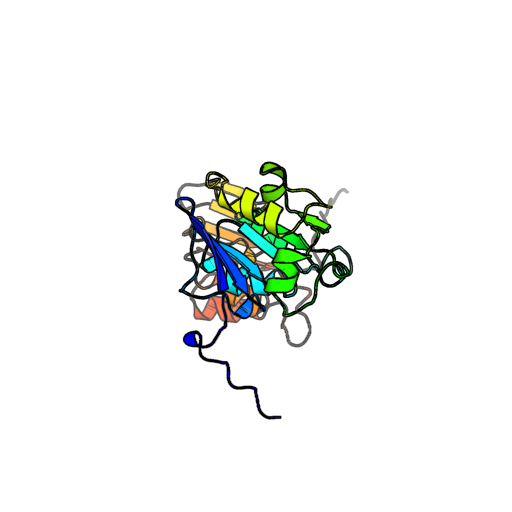8 3.945 17.433 1.00 97.25 110 MET A N 1
ATOM 783 C CA . MET A 1 110 ? -3.684 4.259 16.079 1.00 97.25 110 MET A CA 1
ATOM 784 C C . MET A 1 110 ? -5.086 3.716 15.797 1.00 97.25 110 MET A C 1
ATOM 786 O O . MET A 1 110 ? -5.898 4.444 15.232 1.00 97.25 110 MET A O 1
ATOM 790 N N . TYR A 1 111 ? -5.392 2.479 16.192 1.00 97.62 111 TYR A N 1
ATOM 791 C CA . TYR A 1 111 ? -6.723 1.896 16.002 1.00 97.62 111 TYR A CA 1
ATOM 792 C C . TYR A 1 111 ? -7.812 2.677 16.750 1.00 97.62 111 TYR A C 1
ATOM 794 O O . TYR A 1 111 ? -8.864 2.970 16.179 1.00 97.62 111 TYR A O 1
ATOM 802 N N . VAL A 1 112 ? -7.551 3.023 18.015 1.00 97.31 112 VAL A N 1
ATOM 803 C CA . VAL A 1 112 ? -8.540 3.654 18.903 1.00 97.31 112 VAL A CA 1
ATOM 804 C C . VAL A 1 112 ? -8.691 5.153 18.633 1.00 97.31 112 VAL A C 1
ATOM 806 O O . VAL A 1 112 ? -9.814 5.650 18.579 1.00 97.31 112 VAL A O 1
ATOM 809 N N . ASN A 1 113 ? -7.581 5.875 18.468 1.00 97.44 113 ASN A N 1
ATOM 810 C CA . ASN A 1 113 ? -7.550 7.343 18.454 1.00 97.44 113 ASN A CA 1
ATOM 811 C C . ASN A 1 113 ? -7.234 7.943 17.078 1.00 97.44 113 ASN A C 1
ATOM 813 O O . ASN A 1 113 ? -7.464 9.133 16.860 1.00 97.44 113 ASN A O 1
ATOM 817 N N . GLY A 1 114 ? -6.713 7.144 16.142 1.00 97.12 114 GLY A N 1
ATOM 818 C CA . GLY A 1 114 ? -6.305 7.626 14.828 1.00 97.12 114 GLY A CA 1
ATOM 819 C C . GLY A 1 114 ? -7.464 8.246 14.049 1.00 97.12 114 GLY A C 1
ATOM 820 O O . GLY A 1 114 ? -8.562 7.696 13.986 1.00 97.12 114 GLY A O 1
ATOM 821 N N . ILE A 1 115 ? -7.199 9.382 13.408 1.00 98.19 115 ILE A N 1
ATOM 822 C CA . ILE A 1 115 ? -8.135 10.077 12.519 1.00 98.19 115 ILE A CA 1
ATOM 823 C C . ILE A 1 115 ? -7.548 10.059 11.116 1.00 98.19 115 ILE A C 1
ATOM 825 O O . ILE A 1 115 ? -6.407 10.477 10.930 1.00 98.19 115 ILE A O 1
ATOM 829 N N . ILE A 1 116 ? -8.312 9.608 10.124 1.00 98.00 116 ILE A N 1
ATOM 830 C CA . ILE A 1 116 ? -7.887 9.554 8.725 1.00 98.00 116 ILE A CA 1
ATOM 831 C C . ILE A 1 116 ? -7.625 10.971 8.193 1.00 98.00 116 ILE A C 1
ATOM 833 O O . ILE A 1 116 ? -8.479 11.849 8.274 1.00 98.00 116 ILE A O 1
ATOM 837 N N . ALA A 1 117 ? -6.439 11.182 7.631 1.00 94.31 117 ALA A N 1
ATOM 838 C CA . ALA A 1 117 ? -6.012 12.396 6.941 1.00 94.31 117 ALA A CA 1
ATOM 839 C C . ALA A 1 117 ? -6.211 12.290 5.429 1.00 94.31 117 ALA A C 1
ATOM 841 O O . ALA A 1 117 ? -6.659 13.236 4.790 1.00 94.31 117 ALA A O 1
ATOM 842 N N . GLN A 1 118 ? -5.834 11.142 4.867 1.00 94.62 118 GLN A N 1
ATOM 843 C CA . GLN A 1 118 ? -5.757 10.911 3.430 1.00 94.62 118 GLN A CA 1
ATOM 844 C C . GLN A 1 118 ? -6.208 9.497 3.100 1.00 94.62 118 GLN A C 1
ATOM 846 O O . GLN A 1 118 ? -6.048 8.579 3.901 1.00 94.62 118 GLN A O 1
ATOM 851 N N . VAL A 1 119 ? -6.739 9.319 1.900 1.00 96.56 119 VAL A N 1
ATOM 852 C CA . VAL A 1 119 ? -7.2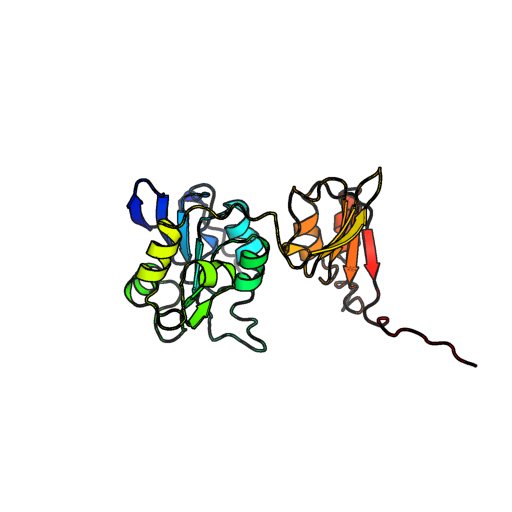27 8.041 1.380 1.00 96.56 119 VAL A CA 1
ATOM 853 C C . VAL A 1 119 ? -6.818 7.903 -0.082 1.00 96.56 119 VAL A C 1
ATOM 855 O O . VAL A 1 119 ? -6.552 8.904 -0.744 1.00 96.56 119 VAL A O 1
ATOM 858 N N . ASN A 1 120 ? -6.736 6.672 -0.585 1.00 92.94 120 ASN A N 1
ATOM 859 C CA . ASN A 1 120 ? -6.656 6.430 -2.026 1.00 92.94 120 ASN A CA 1
ATOM 860 C C . ASN A 1 120 ? -8.050 6.231 -2.646 1.00 92.94 120 ASN A C 1
ATOM 862 O O . ASN A 1 120 ? -9.035 6.049 -1.928 1.00 92.94 120 ASN A O 1
ATOM 866 N N . ALA A 1 121 ? -8.134 6.214 -3.981 1.00 88.44 121 ALA A N 1
ATOM 867 C CA . ALA A 1 121 ? -9.407 6.064 -4.689 1.00 88.44 121 ALA A CA 1
ATOM 868 C C . ALA A 1 121 ? -10.115 4.744 -4.334 1.00 88.44 121 ALA A C 1
ATOM 870 O O . ALA A 1 121 ? -11.342 4.682 -4.239 1.00 88.44 121 ALA A O 1
ATOM 871 N N . SER A 1 122 ? -9.349 3.678 -4.087 1.00 89.12 122 SER A N 1
ATOM 872 C CA . SER A 1 122 ? -9.876 2.392 -3.620 1.00 89.12 122 SER A CA 1
ATOM 873 C C . SER A 1 122 ? -10.591 2.489 -2.270 1.00 89.12 122 SER A C 1
ATOM 875 O O . SER A 1 122 ? -11.656 1.895 -2.113 1.00 89.12 122 SER A O 1
ATOM 877 N N . ALA A 1 123 ? -10.066 3.263 -1.321 1.00 95.31 123 ALA A N 1
ATOM 878 C CA . ALA A 1 123 ? -10.714 3.514 -0.035 1.00 95.31 123 ALA A CA 1
ATOM 879 C C . ALA A 1 123 ? -11.903 4.483 -0.151 1.00 95.31 123 ALA A C 1
ATOM 881 O O . ALA A 1 123 ? -12.927 4.271 0.500 1.00 95.31 123 ALA A O 1
ATOM 882 N N . GLU A 1 124 ? -11.829 5.491 -1.025 1.00 94.25 124 GLU A N 1
ATOM 883 C CA . GLU A 1 124 ? -12.957 6.396 -1.296 1.00 94.25 124 GLU A CA 1
ATOM 884 C C . GLU A 1 124 ? -14.187 5.644 -1.820 1.00 94.25 124 GLU A C 1
ATOM 886 O O . GLU A 1 124 ? -15.311 5.928 -1.398 1.00 94.25 124 GLU A O 1
ATOM 891 N N . ARG A 1 125 ? -13.985 4.629 -2.675 1.00 91.69 125 ARG A N 1
ATOM 892 C CA . ARG A 1 125 ? -15.058 3.735 -3.154 1.00 91.69 125 ARG A CA 1
ATOM 893 C C . ARG A 1 125 ? -15.767 2.981 -2.025 1.00 91.69 125 ARG A C 1
ATOM 895 O O . ARG A 1 125 ? -16.926 2.609 -2.187 1.00 91.69 125 ARG A O 1
ATOM 902 N N . LEU A 1 126 ? -15.105 2.794 -0.881 1.00 94.62 126 LEU A N 1
ATOM 903 C CA . LEU A 1 126 ? -15.683 2.204 0.331 1.00 94.62 126 LEU A CA 1
ATOM 904 C C . LEU A 1 126 ? -16.305 3.248 1.272 1.00 94.62 126 LEU A C 1
ATOM 906 O O . LEU A 1 126 ? -16.660 2.929 2.403 1.00 94.62 126 LEU A O 1
ATOM 910 N N . ASN A 1 127 ? -16.460 4.494 0.815 1.00 96.50 127 ASN A N 1
ATOM 911 C CA . ASN A 1 127 ? -16.927 5.641 1.597 1.00 96.50 127 ASN A CA 1
ATOM 912 C C . ASN A 1 127 ? -16.012 6.036 2.766 1.00 96.50 127 ASN A C 1
ATOM 914 O O . ASN A 1 127 ? -16.447 6.773 3.654 1.00 96.50 127 ASN A O 1
ATOM 918 N N . ILE A 1 128 ? -14.747 5.611 2.751 1.00 97.81 128 ILE A N 1
ATOM 919 C CA . ILE A 1 128 ? -13.745 6.042 3.728 1.00 97.81 128 ILE A CA 1
ATOM 920 C C . ILE A 1 128 ? -13.290 7.448 3.345 1.00 97.81 128 ILE A C 1
ATOM 922 O O . ILE A 1 128 ? -12.993 7.723 2.183 1.00 97.81 128 ILE A O 1
ATOM 926 N N . LYS A 1 129 ? -13.278 8.363 4.317 1.00 97.25 129 LYS A N 1
ATOM 927 C CA . LYS A 1 129 ? -13.037 9.793 4.084 1.00 97.25 129 LYS A CA 1
ATOM 928 C C . LYS A 1 129 ? -12.131 10.379 5.166 1.00 97.25 129 LYS A C 1
ATOM 930 O O . LYS A 1 129 ? -12.167 9.894 6.302 1.00 97.25 129 LYS A O 1
ATOM 935 N N . PRO A 1 130 ? -11.371 11.447 4.860 1.00 97.44 130 PRO A N 1
ATOM 936 C CA . PRO A 1 130 ? -10.691 12.233 5.881 1.00 97.44 130 PRO A CA 1
ATOM 937 C C . PRO A 1 130 ? -11.646 12.675 7.001 1.00 97.44 130 PRO A C 1
ATOM 939 O O . PRO A 1 130 ? -12.806 13.000 6.748 1.00 97.44 130 PRO A O 1
ATOM 942 N N . GLY A 1 131 ? -11.159 12.670 8.241 1.00 97.56 131 GLY A N 1
ATOM 943 C CA . GLY A 1 131 ? -11.935 12.947 9.454 1.00 97.56 131 GLY A CA 1
ATOM 944 C C . GLY A 1 131 ? -12.593 11.720 10.098 1.00 97.56 131 GLY A C 1
ATOM 945 O O . GLY A 1 131 ? -13.074 11.817 11.223 1.00 97.56 131 GLY A O 1
ATOM 946 N N . MET A 1 132 ? -12.601 10.562 9.431 1.00 98.25 132 MET A N 1
ATOM 947 C CA . MET A 1 132 ? -13.104 9.304 9.996 1.00 98.25 132 MET A CA 1
ATOM 948 C C . MET A 1 132 ? -12.126 8.711 11.023 1.00 98.25 132 MET A C 1
ATOM 950 O O . MET A 1 132 ? -10.916 8.876 10.886 1.00 98.25 132 MET A O 1
ATOM 954 N N . GLY A 1 133 ? -12.631 7.991 12.029 1.00 98.56 133 GLY A N 1
ATOM 955 C CA . GLY A 1 133 ? -11.789 7.224 12.955 1.00 98.56 133 GLY A CA 1
ATOM 956 C C . GLY A 1 133 ? -11.164 5.994 12.284 1.00 98.56 133 GLY A C 1
ATOM 957 O O . GLY A 1 133 ? -11.812 5.340 11.468 1.00 98.56 133 GLY A O 1
ATOM 958 N N . ALA A 1 134 ? -9.922 5.662 12.636 1.00 98.12 134 ALA A N 1
ATOM 959 C CA . ALA A 1 134 ? -9.165 4.564 12.033 1.00 98.12 134 ALA A CA 1
ATOM 960 C C . ALA A 1 134 ? -9.851 3.202 12.215 1.00 98.12 134 ALA A C 1
ATOM 962 O O . ALA A 1 134 ? -9.968 2.458 11.245 1.00 98.12 134 ALA A O 1
ATOM 963 N N . GLY A 1 135 ? -10.373 2.898 13.409 1.00 98.06 135 GLY A N 1
ATOM 964 C CA . GLY A 1 135 ? -11.146 1.674 13.642 1.00 98.06 135 GLY A CA 1
ATOM 965 C C . GLY A 1 135 ? -12.392 1.569 12.754 1.00 98.06 135 GLY A C 1
ATOM 966 O O . GLY A 1 135 ? -12.607 0.544 12.118 1.00 98.06 135 GLY A O 1
ATOM 967 N N . ALA A 1 136 ? -13.154 2.659 12.607 1.00 98.31 136 ALA A N 1
ATOM 968 C CA . ALA A 1 136 ? -14.333 2.685 11.736 1.00 98.31 136 ALA A CA 1
ATOM 969 C C . ALA A 1 136 ? -13.966 2.512 10.251 1.00 98.31 136 ALA A C 1
ATOM 971 O O . ALA A 1 136 ? -14.637 1.788 9.518 1.00 98.31 136 ALA A O 1
ATOM 972 N N . ALA A 1 137 ? -12.873 3.138 9.803 1.00 98.31 137 ALA A N 1
ATOM 973 C CA . ALA A 1 137 ? -12.348 2.927 8.458 1.00 98.31 137 ALA A CA 1
ATOM 974 C C . ALA A 1 137 ? -11.912 1.465 8.244 1.00 98.31 137 ALA A C 1
ATOM 976 O O . ALA A 1 137 ? -12.191 0.893 7.191 1.00 98.31 137 ALA A O 1
ATOM 977 N N . ALA A 1 138 ? -11.275 0.848 9.243 1.00 98.19 138 ALA A N 1
ATOM 978 C CA . ALA A 1 138 ? -10.855 -0.548 9.186 1.00 98.19 138 ALA A CA 1
ATOM 979 C C . ALA A 1 138 ? -12.048 -1.511 9.126 1.00 98.19 138 ALA A C 1
ATOM 981 O O . ALA A 1 138 ? -12.000 -2.473 8.365 1.00 98.19 138 ALA A O 1
ATOM 982 N N . GLU A 1 139 ? -13.134 -1.236 9.850 1.00 97.81 139 GLU A N 1
ATOM 983 C CA . GLU A 1 139 ? -14.376 -2.012 9.750 1.00 97.81 139 GLU A CA 1
ATOM 984 C C . GLU A 1 139 ? -15.014 -1.907 8.358 1.00 97.81 139 GLU A C 1
ATOM 986 O O . GLU A 1 139 ? -15.432 -2.920 7.795 1.00 97.81 139 GLU A O 1
ATOM 991 N N . LEU A 1 140 ? -15.031 -0.715 7.747 1.00 97.50 140 LEU A N 1
ATOM 992 C CA . LEU A 1 140 ? -15.506 -0.556 6.366 1.00 97.50 140 LEU A CA 1
ATOM 993 C C . LEU A 1 140 ? -14.663 -1.370 5.374 1.00 97.50 140 LEU A C 1
ATOM 995 O O . LEU A 1 140 ? -15.219 -2.010 4.483 1.00 97.50 140 LEU A O 1
ATOM 999 N N . MET A 1 141 ? -13.335 -1.388 5.538 1.00 97.00 141 MET A N 1
ATOM 1000 C CA . MET A 1 141 ? -12.450 -2.249 4.741 1.00 97.00 141 MET A CA 1
ATOM 1001 C C . MET A 1 141 ? -12.720 -3.739 5.006 1.00 97.00 141 MET A C 1
ATOM 1003 O O . MET A 1 141 ? -12.751 -4.535 4.067 1.00 97.00 141 MET A O 1
ATOM 1007 N N . LEU A 1 142 ? -12.941 -4.118 6.269 1.00 96.62 142 LEU A N 1
ATOM 1008 C CA . LEU A 1 142 ? -13.170 -5.499 6.686 1.00 96.62 142 LEU A CA 1
ATOM 1009 C C . LEU A 1 142 ? -14.459 -6.060 6.087 1.00 96.62 142 LEU A C 1
ATOM 1011 O O . LEU A 1 142 ? -14.453 -7.194 5.626 1.00 96.62 142 LEU A O 1
ATOM 1015 N N . HIS A 1 143 ? -15.545 -5.293 6.064 1.00 95.12 143 HIS A N 1
ATOM 1016 C CA . HIS A 1 143 ? -16.844 -5.767 5.576 1.00 95.12 143 HIS A CA 1
ATOM 1017 C C . HIS A 1 143 ? -17.065 -5.536 4.079 1.00 95.12 143 HIS A C 1
ATOM 1019 O O . HIS A 1 143 ? -18.059 -5.995 3.515 1.00 95.12 143 HIS A O 1
ATOM 1025 N N . ALA A 1 144 ? -16.143 -4.850 3.401 1.00 90.56 144 ALA A N 1
ATOM 1026 C CA . ALA A 1 144 ? -16.224 -4.689 1.962 1.00 90.56 144 ALA A CA 1
ATOM 1027 C C . ALA A 1 144 ? -16.104 -6.045 1.253 1.00 90.56 144 ALA A C 1
ATOM 1029 O O . ALA A 1 144 ? -15.231 -6.866 1.557 1.00 90.56 144 ALA A O 1
ATOM 1030 N N . ALA A 1 145 ? -16.949 -6.260 0.243 1.00 82.25 145 ALA A N 1
ATOM 1031 C CA . ALA A 1 145 ? -16.665 -7.282 -0.750 1.00 82.25 145 ALA A CA 1
ATOM 1032 C C . ALA A 1 145 ? -15.320 -6.945 -1.396 1.00 82.25 145 ALA A C 1
ATOM 1034 O O . ALA A 1 145 ? -15.046 -5.783 -1.712 1.00 82.25 145 ALA A O 1
ATOM 1035 N N . ARG A 1 146 ? -14.471 -7.956 -1.578 1.00 69.06 146 ARG A N 1
ATOM 1036 C CA . ARG A 1 146 ? -13.193 -7.750 -2.246 1.00 69.06 146 ARG A CA 1
ATOM 1037 C C . ARG A 1 146 ? -13.477 -7.219 -3.645 1.00 69.06 146 ARG A C 1
ATOM 1039 O O . ARG A 1 146 ? -14.110 -7.894 -4.454 1.00 69.06 146 ARG A O 1
ATOM 1046 N N . LEU A 1 147 ? -13.001 -6.012 -3.919 1.00 56.88 147 LEU A N 1
ATOM 1047 C CA . LEU A 1 147 ? -12.861 -5.561 -5.288 1.00 56.88 147 LEU A CA 1
ATOM 1048 C C . LEU A 1 147 ? -11.730 -6.416 -5.864 1.00 56.88 147 LEU A C 1
ATOM 1050 O O . LEU A 1 147 ? -10.570 -6.240 -5.495 1.00 56.88 147 LEU A O 1
ATOM 1054 N N . GLU A 1 148 ? -12.065 -7.411 -6.687 1.00 50.41 148 GLU A N 1
ATOM 1055 C CA . GLU A 1 148 ? -11.082 -8.020 -7.583 1.00 50.41 148 GLU A CA 1
ATOM 1056 C C . GLU A 1 148 ? -10.627 -6.899 -8.516 1.00 50.41 148 GLU A C 1
ATOM 1058 O O . GLU A 1 148 ? -11.276 -6.580 -9.510 1.00 50.41 148 GLU A O 1
ATOM 1063 N N . ALA A 1 149 ? -9.570 -6.201 -8.123 1.00 46.41 149 ALA A N 1
ATOM 1064 C CA . ALA A 1 149 ? -8.929 -5.263 -9.005 1.00 46.41 149 ALA A CA 1
ATOM 1065 C C . ALA A 1 149 ? -8.089 -6.069 -9.990 1.00 46.41 149 ALA A C 1
ATOM 1067 O O . ALA A 1 149 ? -7.134 -6.746 -9.598 1.00 46.41 149 ALA A O 1
ATOM 1068 N N . GLU A 1 150 ? -8.433 -5.963 -11.273 1.00 43.28 150 GLU A N 1
ATOM 1069 C CA . GLU A 1 150 ? -7.437 -6.105 -12.330 1.00 43.28 150 GLU A CA 1
ATOM 1070 C C . GLU A 1 150 ? -6.250 -5.211 -11.934 1.00 43.28 150 GLU A C 1
ATOM 1072 O O . GLU A 1 150 ? -6.494 -4.055 -11.572 1.00 43.28 150 GLU A O 1
ATOM 1077 N N . PRO A 1 151 ? -5.002 -5.718 -11.894 1.00 44.16 151 PRO A N 1
ATOM 1078 C CA . PRO A 1 151 ? -3.852 -4.953 -11.420 1.00 44.16 151 PRO A CA 1
ATOM 1079 C C . PRO A 1 151 ? -3.792 -3.640 -12.192 1.00 44.16 151 PRO A C 1
ATOM 1081 O O . PRO A 1 151 ? -3.535 -3.633 -13.387 1.00 44.16 151 PRO A O 1
ATOM 1084 N N . GLY A 1 152 ? -4.126 -2.554 -11.506 1.00 43.88 152 GLY A N 1
ATOM 1085 C CA . GLY A 1 152 ? -4.567 -1.295 -12.080 1.00 43.88 152 GLY A CA 1
ATOM 1086 C C . GLY A 1 152 ? -3.804 -0.140 -11.471 1.00 43.88 152 GLY A C 1
ATOM 1087 O O . GLY A 1 152 ? -4.402 0.793 -10.947 1.00 43.88 152 GLY A O 1
ATOM 1088 N N . GLY A 1 153 ? -2.471 -0.188 -11.551 1.00 51.72 153 GLY A N 1
ATOM 1089 C CA . GLY A 1 153 ? -1.700 1.048 -11.628 1.00 51.72 153 GLY A CA 1
ATOM 1090 C C . GLY A 1 153 ? -2.177 1.813 -12.859 1.00 51.72 153 GLY A C 1
ATOM 1091 O O . GLY A 1 153 ? -2.770 1.219 -13.754 1.00 51.72 153 GLY A O 1
ATOM 1092 N N . SER A 1 154 ? -1.931 3.117 -12.954 1.00 57.84 154 SER A N 1
ATOM 1093 C CA . SER A 1 154 ? -2.049 3.788 -14.250 1.00 57.84 154 SER A CA 1
ATOM 1094 C C . SER A 1 154 ? -1.048 3.122 -15.201 1.00 57.84 154 SER A C 1
ATOM 1096 O O . SER A 1 154 ? 0.154 3.414 -15.145 1.00 57.84 154 SER A O 1
ATOM 1098 N N . TYR A 1 155 ? -1.528 2.150 -15.970 1.00 67.25 155 TYR A N 1
ATOM 1099 C CA . TYR A 1 155 ? -0.772 1.467 -16.992 1.00 67.25 155 TYR A CA 1
ATOM 1100 C C . TYR A 1 155 ? -1.418 1.736 -18.337 1.00 67.25 155 TYR A C 1
ATOM 1102 O O . TYR A 1 155 ? -2.641 1.722 -18.463 1.00 67.25 155 TYR A O 1
ATOM 1110 N N . ASP A 1 156 ? -0.578 1.934 -19.338 1.00 74.12 156 ASP A N 1
ATOM 1111 C CA . ASP A 1 156 ? -1.015 1.997 -20.721 1.00 74.12 156 ASP A CA 1
ATOM 1112 C C . ASP A 1 156 ? -0.492 0.758 -21.439 1.00 74.12 156 ASP A C 1
ATOM 1114 O O . ASP A 1 156 ? 0.698 0.437 -21.374 1.00 74.12 156 ASP A O 1
ATOM 1118 N N . VAL A 1 157 ? -1.375 0.051 -22.144 1.00 84.69 157 VAL A N 1
ATOM 1119 C CA . VAL A 1 157 ? -0.944 -0.939 -23.134 1.00 84.69 157 VAL A CA 1
ATOM 1120 C C . VAL A 1 157 ? -0.504 -0.154 -24.365 1.00 84.69 157 VAL A C 1
ATOM 1122 O O . VAL A 1 157 ? -1.322 0.293 -25.164 1.00 84.69 157 VAL A O 1
ATOM 1125 N N . VAL A 1 158 ? 0.803 0.057 -24.497 1.00 87.44 158 VAL A N 1
ATOM 1126 C CA . VAL A 1 158 ? 1.401 0.824 -25.602 1.00 87.44 158 VAL A CA 1
ATOM 1127 C C . VAL A 1 158 ? 1.391 0.009 -26.896 1.00 87.44 158 VAL A C 1
ATOM 1129 O O . VAL A 1 158 ? 1.358 0.561 -27.994 1.00 87.44 158 VAL A O 1
ATOM 1132 N N . TYR A 1 159 ? 1.422 -1.317 -26.770 1.00 90.00 159 TYR A N 1
ATOM 1133 C CA . TYR A 1 159 ? 1.361 -2.252 -27.884 1.00 90.00 159 TYR A CA 1
ATOM 1134 C C . TYR A 1 159 ? 0.784 -3.594 -27.432 1.00 90.00 159 TYR A C 1
ATOM 1136 O O . TYR A 1 159 ? 1.101 -4.069 -26.341 1.00 90.00 159 TYR A O 1
ATOM 1144 N N . GLU A 1 160 ? 0.017 -4.236 -28.310 1.00 93.12 160 GLU A N 1
ATOM 1145 C CA . GLU A 1 160 ? -0.475 -5.602 -28.145 1.00 93.12 160 GLU A CA 1
ATOM 1146 C C . GLU A 1 160 ? -0.303 -6.378 -29.456 1.00 93.12 160 GLU A C 1
ATOM 1148 O O . GLU A 1 160 ? -0.633 -5.889 -30.538 1.00 93.12 160 GLU A O 1
ATOM 1153 N N . GLY A 1 161 ? 0.238 -7.593 -29.366 1.00 89.69 161 GLY A N 1
ATOM 1154 C CA . GLY A 1 161 ? 0.452 -8.455 -30.521 1.00 89.69 161 GLY A CA 1
ATOM 1155 C C . GLY A 1 161 ? 0.569 -9.929 -30.144 1.00 89.69 161 GLY A C 1
ATOM 1156 O O . GLY A 1 161 ? 0.488 -10.311 -28.980 1.00 89.69 161 GLY A O 1
ATOM 1157 N N . ALA A 1 162 ? 0.817 -10.779 -31.143 1.00 87.56 162 ALA A N 1
ATOM 1158 C CA . ALA A 1 162 ? 0.837 -12.240 -30.987 1.00 87.56 162 ALA A CA 1
ATOM 1159 C C . ALA A 1 162 ? 1.914 -12.784 -30.020 1.00 87.56 162 ALA A C 1
ATOM 1161 O O . ALA A 1 162 ? 1.898 -13.966 -29.683 1.00 87.56 162 ALA A O 1
ATOM 1162 N N . HIS A 1 163 ? 2.866 -11.949 -29.595 1.00 83.94 163 HIS A N 1
ATOM 1163 C CA . HIS A 1 163 ? 4.002 -12.339 -28.754 1.00 83.94 163 HIS A CA 1
ATOM 1164 C C . HIS A 1 163 ? 4.005 -11.693 -27.361 1.00 83.94 163 HIS A C 1
ATOM 1166 O O . HIS A 1 163 ? 4.983 -11.867 -26.630 1.00 83.94 163 HIS A O 1
ATOM 1172 N N . GLY A 1 164 ? 2.931 -10.981 -27.007 1.00 88.12 164 GLY A N 1
ATOM 1173 C CA . GLY A 1 164 ? 2.774 -10.276 -25.737 1.00 88.12 164 GLY A CA 1
ATOM 1174 C C . GLY A 1 164 ? 2.489 -8.789 -25.924 1.00 88.12 164 GLY A C 1
ATOM 1175 O O . GLY A 1 164 ? 2.261 -8.307 -27.041 1.00 88.12 164 GLY A O 1
ATOM 1176 N N . ARG A 1 165 ? 2.509 -8.067 -24.806 1.00 93.69 165 ARG A N 1
ATOM 1177 C CA . ARG A 1 165 ? 2.211 -6.637 -24.715 1.00 93.69 165 ARG A CA 1
ATOM 1178 C C . ARG A 1 165 ? 3.451 -5.827 -24.345 1.00 93.69 165 ARG A C 1
ATOM 1180 O O . ARG A 1 165 ? 4.416 -6.344 -23.777 1.00 93.69 165 ARG A O 1
ATOM 1187 N N . ILE A 1 166 ? 3.401 -4.532 -24.648 1.00 92.81 166 ILE A N 1
ATOM 1188 C CA . ILE A 1 166 ? 4.299 -3.528 -24.071 1.00 92.81 166 ILE A CA 1
ATOM 1189 C C . ILE A 1 166 ? 3.468 -2.667 -23.127 1.00 92.81 166 ILE A C 1
ATOM 1191 O O . ILE A 1 166 ? 2.540 -1.986 -23.563 1.00 92.81 166 ILE A O 1
ATOM 1195 N N . MET A 1 167 ? 3.812 -2.705 -21.845 1.00 90.50 167 MET A N 1
ATOM 1196 C CA . MET A 1 167 ? 3.101 -2.015 -20.774 1.00 90.50 167 MET A CA 1
ATOM 1197 C C . MET A 1 167 ? 3.906 -0.790 -20.342 1.00 90.50 167 MET A C 1
ATOM 1199 O O . MET A 1 167 ? 5.070 -0.932 -19.971 1.00 90.50 167 MET A O 1
ATOM 1203 N N . ALA A 1 168 ? 3.314 0.401 -20.339 1.00 87.31 168 ALA A N 1
ATOM 1204 C CA . ALA A 1 168 ? 3.877 1.556 -19.646 1.00 87.31 168 ALA A CA 1
ATOM 1205 C C . ALA A 1 168 ? 3.317 1.607 -18.226 1.00 87.31 168 ALA A C 1
ATOM 1207 O O . ALA A 1 168 ? 2.109 1.534 -18.058 1.00 87.31 168 ALA A O 1
ATOM 1208 N N . LEU A 1 169 ? 4.172 1.728 -17.212 1.00 83.94 169 LEU A N 1
ATOM 1209 C CA . LEU A 1 169 ? 3.785 1.849 -15.810 1.00 83.94 169 LEU A CA 1
ATOM 1210 C C . LEU A 1 169 ? 4.448 3.072 -15.181 1.00 83.94 169 LEU A C 1
ATOM 1212 O O . LEU A 1 169 ? 5.609 3.384 -15.441 1.00 83.94 169 LEU A O 1
ATOM 1216 N N . GLY A 1 170 ? 3.740 3.727 -14.261 1.00 76.38 170 GLY A N 1
ATOM 1217 C CA . GLY A 1 170 ? 4.320 4.821 -13.477 1.00 76.38 170 GLY A CA 1
ATOM 1218 C C . GLY A 1 170 ? 5.505 4.388 -12.600 1.00 76.38 170 GLY A C 1
ATOM 1219 O O . GLY A 1 170 ? 6.378 5.202 -12.308 1.00 76.38 170 GLY A O 1
ATOM 1220 N N . SER A 1 171 ? 5.567 3.112 -12.197 1.00 81.69 171 SER A N 1
ATOM 1221 C CA . SER A 1 171 ? 6.639 2.578 -11.353 1.00 81.69 171 SER A CA 1
ATOM 1222 C C . SER A 1 171 ? 6.865 1.076 -11.556 1.00 81.69 171 SER A C 1
ATOM 1224 O O . SER A 1 171 ? 5.912 0.333 -11.793 1.00 81.69 171 SER A O 1
ATOM 1226 N N . THR A 1 172 ? 8.103 0.603 -11.367 1.00 83.50 172 THR A N 1
ATOM 1227 C CA . THR A 1 172 ? 8.421 -0.836 -11.272 1.00 83.50 172 THR A CA 1
ATOM 1228 C C . THR A 1 172 ? 7.699 -1.505 -10.107 1.00 83.50 172 THR A C 1
ATOM 1230 O O . THR A 1 172 ? 7.412 -2.696 -10.166 1.00 83.50 172 THR A O 1
ATOM 1233 N N . SER A 1 173 ? 7.338 -0.735 -9.078 1.00 75.69 173 SER A N 1
ATOM 1234 C CA . SER A 1 173 ? 6.531 -1.184 -7.942 1.00 75.69 173 SER A CA 1
ATOM 1235 C C . SER A 1 173 ? 5.175 -1.771 -8.336 1.00 75.69 173 SER A C 1
ATOM 1237 O O . SER A 1 173 ? 4.631 -2.580 -7.593 1.00 75.69 173 SER A O 1
ATOM 1239 N N . PHE A 1 174 ? 4.637 -1.375 -9.492 1.00 76.62 174 PHE A N 1
ATOM 1240 C CA . PHE A 1 174 ? 3.326 -1.820 -9.968 1.00 76.62 174 PHE A CA 1
ATOM 12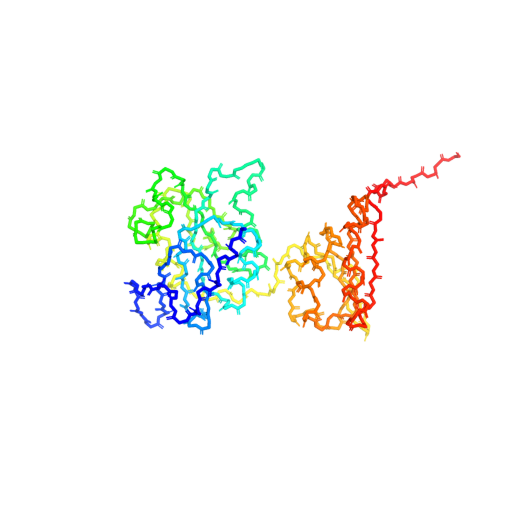41 C C . PHE A 1 174 ? 3.396 -3.107 -10.793 1.00 76.62 174 PHE A C 1
ATOM 1243 O O . PHE A 1 174 ? 2.356 -3.615 -11.208 1.00 76.62 174 PHE A O 1
ATOM 1250 N N . ILE A 1 175 ? 4.599 -3.633 -11.060 1.00 81.75 175 ILE A N 1
ATOM 1251 C CA . ILE A 1 175 ? 4.769 -4.897 -11.779 1.00 81.75 175 ILE A CA 1
ATOM 1252 C C . ILE A 1 175 ? 4.125 -6.020 -10.965 1.00 81.75 175 ILE A C 1
ATOM 1254 O O . ILE A 1 175 ? 4.285 -6.103 -9.749 1.00 81.75 175 ILE A O 1
ATOM 1258 N N . SER A 1 176 ? 3.384 -6.885 -11.651 1.00 76.06 176 SER A N 1
ATOM 1259 C CA . SER A 1 176 ? 2.723 -8.040 -11.058 1.00 76.06 176 SER A CA 1
ATOM 1260 C C . SER A 1 176 ? 2.858 -9.268 -11.961 1.00 76.06 176 SER A C 1
ATOM 1262 O O . SER A 1 176 ? 3.243 -9.163 -13.127 1.00 76.06 176 SER A O 1
ATOM 1264 N N . ASN A 1 177 ? 2.472 -10.439 -11.446 1.00 77.06 177 ASN A N 1
ATOM 1265 C CA . ASN A 1 177 ? 2.446 -11.686 -12.222 1.00 77.06 177 ASN A CA 1
ATOM 1266 C C . ASN A 1 177 ? 1.498 -11.637 -13.435 1.00 77.06 177 ASN A C 1
ATOM 1268 O O . ASN A 1 177 ? 1.639 -12.461 -14.334 1.00 77.06 177 ASN A O 1
ATOM 1272 N N . ALA A 1 178 ? 0.566 -10.678 -13.497 1.00 76.81 178 ALA A N 1
ATOM 1273 C CA . ALA A 1 178 ? -0.318 -10.498 -14.650 1.00 76.81 178 ALA A CA 1
ATOM 1274 C C . ALA A 1 178 ? 0.407 -9.988 -15.908 1.00 76.81 178 ALA A C 1
ATOM 1276 O O . ALA A 1 178 ? -0.168 -10.025 -16.994 1.00 76.81 178 ALA A O 1
ATOM 1277 N N . TYR A 1 179 ? 1.653 -9.524 -15.773 1.00 84.50 179 TYR A N 1
ATOM 1278 C CA . TYR A 1 179 ? 2.486 -9.067 -16.891 1.00 84.50 179 TYR A CA 1
ATOM 1279 C C . TYR A 1 179 ? 3.546 -10.098 -17.296 1.00 84.50 179 TYR A C 1
ATOM 1281 O O . TYR A 1 179 ? 4.546 -9.770 -17.937 1.00 84.50 179 TYR A O 1
ATOM 1289 N N . ALA A 1 180 ? 3.373 -11.355 -16.879 1.00 86.81 180 ALA A N 1
ATOM 1290 C CA . ALA A 1 180 ? 4.257 -12.431 -17.291 1.00 86.81 180 ALA A CA 1
ATOM 1291 C C . ALA A 1 180 ? 4.269 -12.549 -18.825 1.00 86.81 180 ALA A C 1
ATOM 1293 O O . ALA A 1 180 ? 3.224 -12.661 -19.460 1.00 86.81 180 ALA A O 1
ATOM 1294 N N . GLY A 1 181 ? 5.463 -12.533 -19.416 1.00 90.06 181 GLY A N 1
ATOM 1295 C CA . GLY A 1 181 ? 5.663 -12.552 -20.866 1.00 90.06 181 GLY A CA 1
ATOM 1296 C C . GLY A 1 181 ? 5.624 -11.183 -21.556 1.00 90.06 181 GLY A C 1
ATOM 1297 O O . GLY A 1 181 ? 5.947 -11.123 -22.743 1.00 90.06 181 GLY A O 1
ATOM 1298 N N . ASP A 1 182 ? 5.320 -10.100 -20.835 1.00 93.44 182 ASP A N 1
ATOM 1299 C CA . ASP A 1 182 ? 5.235 -8.744 -21.388 1.00 93.44 182 ASP A CA 1
ATOM 1300 C C . ASP A 1 182 ? 6.535 -7.946 -21.203 1.00 93.44 182 ASP A C 1
ATOM 1302 O O . ASP A 1 182 ? 7.370 -8.253 -20.347 1.00 93.44 182 ASP A O 1
ATOM 1306 N N . VAL A 1 183 ? 6.716 -6.897 -22.009 1.00 94.81 183 VAL A N 1
ATOM 1307 C CA . VAL A 1 183 ? 7.789 -5.905 -21.830 1.00 94.81 183 VAL A CA 1
ATOM 1308 C C . VAL A 1 183 ? 7.258 -4.737 -21.011 1.00 94.81 183 VAL A C 1
ATOM 1310 O O . VAL A 1 183 ? 6.185 -4.209 -21.299 1.00 94.81 183 VAL A O 1
ATOM 1313 N N . ILE A 1 184 ? 8.024 -4.310 -20.010 1.00 93.69 184 ILE A N 1
ATOM 1314 C CA . ILE A 1 184 ? 7.641 -3.238 -19.096 1.00 93.69 184 ILE A CA 1
ATOM 1315 C C . ILE A 1 184 ? 8.471 -1.980 -19.348 1.00 93.69 184 ILE A C 1
ATOM 1317 O O . ILE A 1 184 ? 9.694 -2.025 -19.277 1.00 93.69 184 ILE A O 1
ATOM 1321 N N . CYS A 1 185 ? 7.807 -0.847 -19.546 1.00 92.62 185 CYS A N 1
ATOM 1322 C CA . CYS A 1 185 ? 8.383 0.493 -19.513 1.00 92.62 185 CYS A CA 1
ATOM 1323 C C . CYS A 1 185 ? 7.948 1.183 -18.217 1.00 92.62 185 CYS A C 1
ATOM 1325 O O . CYS A 1 185 ? 6.797 1.590 -18.101 1.00 92.62 185 CYS A O 1
ATOM 1327 N N . ALA A 1 186 ? 8.836 1.319 -17.236 1.00 89.38 186 ALA A N 1
ATOM 1328 C CA . ALA A 1 186 ? 8.523 1.933 -15.952 1.00 89.38 186 ALA A CA 1
ATOM 1329 C C . ALA A 1 186 ? 9.148 3.329 -15.807 1.00 89.38 186 ALA A C 1
ATOM 1331 O O . ALA A 1 186 ? 10.323 3.535 -16.102 1.00 89.38 186 ALA A O 1
ATOM 1332 N N . GLY A 1 187 ? 8.387 4.284 -15.266 1.00 82.00 187 GLY A N 1
ATOM 1333 C CA . GLY A 1 187 ? 8.865 5.642 -14.961 1.00 82.00 187 GLY A CA 1
ATOM 1334 C C . GLY A 1 187 ? 9.890 5.736 -13.817 1.00 82.00 187 GLY A C 1
ATOM 1335 O O . GLY A 1 187 ? 10.401 6.819 -13.529 1.00 82.00 187 GLY A O 1
ATOM 1336 N N . SER A 1 188 ? 10.205 4.623 -13.150 1.00 84.06 188 SER A N 1
ATOM 1337 C CA . SER A 1 188 ? 11.185 4.561 -12.061 1.00 84.06 188 SER A CA 1
ATOM 1338 C C . SER A 1 188 ? 12.618 4.768 -12.555 1.00 84.06 188 SER A C 1
ATOM 1340 O O . SER A 1 188 ? 12.965 4.423 -13.684 1.00 84.06 188 SER A O 1
ATOM 1342 N N . ALA A 1 189 ? 13.488 5.253 -11.665 1.00 86.94 189 ALA A N 1
ATOM 1343 C CA . ALA A 1 189 ? 14.931 5.176 -11.878 1.00 86.94 189 ALA A CA 1
ATOM 1344 C C . ALA A 1 189 ? 15.375 3.709 -11.985 1.00 86.94 189 ALA A C 1
ATOM 1346 O O . ALA A 1 189 ? 14.908 2.866 -11.206 1.00 86.94 189 ALA A O 1
ATOM 1347 N N . PHE A 1 190 ? 16.311 3.411 -12.886 1.00 91.19 190 PHE A N 1
ATOM 1348 C CA . PHE A 1 190 ? 16.845 2.067 -13.093 1.00 91.19 190 PHE A CA 1
ATOM 1349 C C . PHE A 1 190 ? 17.915 1.696 -12.052 1.00 91.19 190 PHE A C 1
ATOM 1351 O O . PHE A 1 190 ? 18.987 1.188 -12.373 1.00 91.19 190 PHE A O 1
ATOM 1358 N N . SER A 1 191 ? 17.615 1.944 -10.780 1.00 86.56 191 SER A N 1
ATOM 1359 C CA . SER A 1 191 ? 18.476 1.604 -9.652 1.00 86.56 191 SER A CA 1
ATOM 1360 C C . SER A 1 191 ? 18.430 0.107 -9.326 1.00 86.56 191 SER A C 1
ATOM 1362 O O . SER A 1 191 ? 17.511 -0.614 -9.727 1.00 86.56 191 SER A O 1
ATOM 1364 N N . GLU A 1 192 ? 19.414 -0.360 -8.555 1.00 89.44 192 GLU A N 1
ATOM 1365 C CA . GLU A 1 192 ? 19.465 -1.741 -8.062 1.00 89.44 192 GLU A CA 1
ATOM 1366 C C . GLU A 1 192 ? 18.173 -2.150 -7.317 1.00 89.44 192 GLU A C 1
ATOM 1368 O O . GLU A 1 192 ? 17.613 -3.184 -7.680 1.00 89.44 192 GLU A O 1
ATOM 1373 N N . PRO A 1 193 ? 17.607 -1.356 -6.378 1.00 79.81 193 PRO A N 1
ATOM 1374 C CA . PRO A 1 193 ? 16.345 -1.711 -5.722 1.00 79.81 193 PRO A CA 1
ATOM 1375 C C . PRO A 1 193 ? 15.159 -1.839 -6.683 1.00 79.81 193 PRO A C 1
ATOM 1377 O O . PRO A 1 193 ? 14.371 -2.776 -6.560 1.00 79.81 193 PRO A O 1
ATOM 1380 N N . SER A 1 194 ? 15.034 -0.929 -7.657 1.00 81.00 194 SER A N 1
ATOM 1381 C CA . SER A 1 194 ? 13.951 -0.976 -8.648 1.00 81.00 194 SER A CA 1
ATOM 1382 C C . SER A 1 194 ? 14.011 -2.258 -9.477 1.00 81.00 194 SER A C 1
ATOM 1384 O O . SER A 1 194 ? 12.978 -2.877 -9.736 1.00 81.00 194 SER A O 1
ATOM 1386 N N . ALA A 1 195 ? 15.217 -2.664 -9.879 1.00 88.44 195 ALA A N 1
ATOM 1387 C CA . ALA A 1 195 ? 15.430 -3.883 -10.646 1.00 88.44 195 ALA A CA 1
ATOM 1388 C C . ALA A 1 195 ? 15.265 -5.143 -9.791 1.00 88.44 195 ALA A C 1
ATOM 1390 O O . ALA A 1 195 ? 14.638 -6.097 -10.238 1.00 88.44 195 ALA A O 1
ATOM 1391 N N . ALA A 1 196 ? 15.759 -5.134 -8.551 1.00 86.00 196 ALA A N 1
ATOM 1392 C CA . ALA A 1 196 ? 15.598 -6.238 -7.610 1.00 86.00 196 ALA A CA 1
ATOM 1393 C C . ALA A 1 196 ? 14.122 -6.503 -7.285 1.00 86.00 196 ALA A C 1
ATOM 1395 O O . ALA A 1 196 ? 13.738 -7.656 -7.108 1.00 86.00 196 ALA A O 1
ATOM 1396 N N . TYR A 1 197 ? 13.291 -5.457 -7.264 1.00 81.94 197 TYR A N 1
ATOM 1397 C CA . TYR A 1 197 ? 11.844 -5.596 -7.130 1.00 81.94 197 TYR A CA 1
ATOM 1398 C C . TYR A 1 197 ? 11.194 -6.233 -8.364 1.00 81.94 197 TYR A C 1
ATOM 1400 O O . TYR A 1 197 ? 10.289 -7.046 -8.229 1.00 81.94 197 TYR A O 1
ATOM 1408 N N . ALA A 1 198 ? 11.647 -5.876 -9.568 1.00 86.75 198 ALA A N 1
ATOM 1409 C CA . ALA A 1 198 ? 11.076 -6.361 -10.824 1.00 86.75 198 ALA A CA 1
ATOM 1410 C C . ALA A 1 198 ? 11.559 -7.775 -11.215 1.00 86.75 198 ALA A C 1
ATOM 1412 O O . ALA A 1 198 ? 10.824 -8.536 -11.839 1.00 86.75 198 ALA A O 1
ATOM 1413 N N . ALA A 1 199 ? 12.783 -8.139 -10.830 1.00 88.62 199 ALA A N 1
ATOM 1414 C CA . ALA A 1 199 ? 13.464 -9.387 -11.180 1.00 88.62 199 ALA A CA 1
ATOM 1415 C C . ALA A 1 199 ? 12.729 -10.706 -10.838 1.00 88.62 199 ALA A C 1
ATOM 1417 O O . ALA A 1 199 ? 12.967 -11.692 -11.537 1.00 88.62 199 ALA A O 1
ATOM 1418 N N . PRO A 1 200 ? 11.889 -10.798 -9.787 1.00 88.81 200 PRO A N 1
ATOM 1419 C CA . PRO A 1 200 ? 11.132 -12.015 -9.492 1.00 88.81 200 PRO A CA 1
ATOM 1420 C C . PRO A 1 200 ? 9.978 -12.278 -10.466 1.00 88.81 200 PRO A C 1
ATOM 1422 O O . PRO A 1 200 ? 9.492 -13.406 -10.531 1.00 88.81 200 PRO A O 1
ATOM 1425 N N . TYR A 1 201 ? 9.517 -11.262 -11.200 1.00 86.62 201 TYR A N 1
ATOM 1426 C CA . TYR A 1 201 ? 8.397 -11.396 -12.126 1.00 86.62 201 TYR A CA 1
ATOM 1427 C C . TYR A 1 201 ? 8.873 -11.937 -13.475 1.00 86.62 201 TYR A C 1
ATOM 1429 O O . TYR A 1 201 ? 9.920 -11.546 -13.986 1.00 86.62 201 TYR A O 1
ATOM 1437 N N . ALA A 1 202 ? 8.073 -12.811 -14.090 1.00 90.75 202 ALA A N 1
ATOM 1438 C CA . ALA A 1 202 ? 8.385 -13.453 -15.369 1.00 90.75 202 ALA A CA 1
ATOM 1439 C C . ALA A 1 202 ? 8.187 -12.516 -16.584 1.00 90.75 202 ALA A C 1
ATOM 1441 O O . ALA A 1 202 ? 7.565 -12.897 -17.575 1.00 90.75 202 ALA A O 1
ATOM 1442 N N . ILE A 1 203 ? 8.671 -11.276 -16.501 1.00 93.56 203 ILE A N 1
ATOM 1443 C CA . ILE A 1 203 ? 8.598 -10.276 -17.574 1.00 93.56 203 ILE A CA 1
ATOM 1444 C C . ILE A 1 203 ? 9.634 -10.565 -18.667 1.00 93.56 203 ILE A C 1
ATOM 1446 O O . ILE A 1 203 ? 10.692 -11.142 -18.417 1.00 93.56 203 ILE A O 1
ATOM 1450 N N . ARG A 1 204 ? 9.341 -10.143 -19.897 1.00 95.00 204 ARG A N 1
ATOM 1451 C CA . ARG A 1 204 ? 10.198 -10.358 -21.071 1.00 95.00 204 ARG A CA 1
ATOM 1452 C C . ARG A 1 204 ? 11.272 -9.290 -21.251 1.00 95.00 204 ARG A C 1
ATOM 1454 O O . ARG A 1 204 ? 12.255 -9.528 -21.948 1.00 95.00 204 ARG A O 1
ATOM 1461 N N . GLY A 1 205 ? 11.092 -8.130 -20.630 1.00 95.62 205 GLY A N 1
ATOM 1462 C CA . GLY A 1 205 ? 12.118 -7.101 -20.553 1.00 95.62 205 GLY A CA 1
ATOM 1463 C C . GLY A 1 205 ? 11.692 -5.907 -19.710 1.00 95.62 205 GLY A C 1
ATOM 1464 O O . GLY A 1 205 ? 10.498 -5.715 -19.470 1.00 95.62 205 GLY A O 1
ATOM 1465 N N . LEU A 1 206 ? 12.669 -5.112 -19.268 1.00 96.31 206 LEU A N 1
ATOM 1466 C CA . LEU A 1 206 ? 12.441 -3.911 -18.462 1.00 96.31 206 LEU A CA 1
ATOM 1467 C C . LEU A 1 206 ? 13.155 -2.683 -19.038 1.00 96.31 206 LEU A C 1
ATOM 1469 O O . LEU A 1 206 ? 14.360 -2.700 -19.282 1.00 96.31 206 LEU A O 1
ATOM 1473 N N . ILE A 1 207 ? 12.416 -1.591 -19.180 1.00 95.81 207 ILE A N 1
ATOM 1474 C CA . ILE A 1 207 ? 12.911 -0.284 -19.595 1.00 95.81 207 ILE A CA 1
ATOM 1475 C C . ILE A 1 207 ? 12.605 0.721 -18.484 1.00 95.81 207 ILE A C 1
ATOM 1477 O O . ILE A 1 207 ? 11.449 0.862 -18.095 1.00 95.81 207 ILE A O 1
ATOM 1481 N N . CYS A 1 208 ? 13.621 1.423 -17.986 1.00 93.75 208 CYS A N 1
ATOM 1482 C CA . CYS A 1 208 ? 13.490 2.407 -16.902 1.00 93.75 208 CYS A CA 1
ATOM 1483 C C . CYS A 1 208 ? 14.270 3.692 -17.210 1.00 93.75 208 CYS A C 1
ATOM 1485 O O . CYS A 1 208 ? 15.111 3.717 -18.105 1.00 93.75 208 CYS A O 1
ATOM 1487 N N . ASN A 1 209 ? 14.027 4.762 -16.456 1.00 90.38 209 ASN A N 1
ATOM 1488 C CA . ASN A 1 209 ? 14.778 6.016 -16.573 1.00 90.38 209 ASN A CA 1
ATOM 1489 C C . ASN A 1 209 ? 16.195 5.876 -15.979 1.00 90.38 209 ASN A C 1
ATOM 1491 O O . ASN A 1 209 ? 16.349 5.337 -14.887 1.00 90.38 209 ASN A O 1
ATOM 1495 N N . ASP A 1 210 ? 17.228 6.406 -16.635 1.00 92.12 210 ASP A N 1
ATOM 1496 C CA . ASP A 1 210 ? 18.618 6.364 -16.152 1.00 92.12 210 ASP A CA 1
ATOM 1497 C C . ASP A 1 210 ? 18.882 7.297 -14.959 1.00 92.12 210 ASP A C 1
ATOM 1499 O O . ASP A 1 210 ? 19.956 7.242 -14.361 1.00 92.12 210 ASP A O 1
ATOM 1503 N N . ALA A 1 211 ? 17.928 8.180 -14.636 1.00 86.25 211 ALA A N 1
ATOM 1504 C CA . ALA A 1 211 ? 18.045 9.205 -13.600 1.00 86.25 211 ALA A CA 1
ATOM 1505 C C . ALA A 1 211 ? 19.323 10.062 -13.732 1.00 86.25 211 ALA A C 1
ATOM 1507 O O . ALA A 1 211 ? 19.942 10.444 -12.738 1.00 86.25 211 ALA A O 1
ATOM 1508 N N . GLY A 1 212 ? 19.751 10.335 -14.968 1.00 86.38 212 GLY A N 1
ATOM 1509 C CA . GLY A 1 212 ? 20.998 11.037 -15.269 1.00 86.38 212 GLY A CA 1
ATOM 1510 C C . GLY A 1 212 ? 22.242 10.247 -14.862 1.00 86.38 212 GLY A C 1
ATOM 1511 O O . GLY A 1 212 ? 23.248 10.850 -14.493 1.00 86.38 212 GLY A O 1
ATOM 1512 N N . ARG A 1 213 ? 22.151 8.911 -14.848 1.00 90.25 213 ARG A N 1
ATOM 1513 C CA . ARG A 1 213 ? 23.132 7.921 -14.358 1.00 90.25 213 ARG A CA 1
ATOM 1514 C C . ARG A 1 213 ? 23.486 8.022 -12.874 1.00 90.25 213 ARG A C 1
ATOM 1516 O O . ARG A 1 213 ? 23.901 7.021 -12.303 1.00 90.25 213 ARG A O 1
ATOM 1523 N N . CYS A 1 214 ? 23.258 9.163 -12.223 1.00 85.12 214 CYS A N 1
ATOM 1524 C CA . CYS A 1 214 ? 23.667 9.444 -10.846 1.00 85.12 214 CYS A CA 1
ATOM 1525 C C . CYS A 1 214 ? 25.184 9.238 -10.618 1.00 85.12 214 CYS A C 1
ATOM 1527 O O . CYS A 1 214 ? 25.954 8.961 -11.537 1.00 85.12 214 CYS A O 1
ATOM 1529 N N . LYS A 1 215 ? 25.651 9.436 -9.379 1.00 80.00 215 LYS A N 1
ATOM 1530 C CA . LYS A 1 215 ? 27.052 9.175 -9.017 1.00 80.00 215 LYS A CA 1
ATOM 1531 C C . LYS A 1 215 ? 27.358 7.679 -9.181 1.00 80.00 215 LYS A C 1
ATOM 1533 O O . LYS A 1 215 ? 26.532 6.854 -8.791 1.00 80.00 215 LYS A O 1
ATOM 1538 N N . ASP A 1 216 ? 28.532 7.357 -9.719 1.00 91.88 216 ASP A N 1
ATOM 1539 C CA . ASP A 1 216 ? 29.030 5.984 -9.886 1.00 91.88 216 ASP A CA 1
ATOM 1540 C C . ASP A 1 216 ? 28.055 5.069 -10.660 1.00 91.88 216 ASP A C 1
ATOM 1542 O O . ASP A 1 216 ? 27.940 3.884 -10.366 1.00 91.88 216 ASP A O 1
ATOM 1546 N N . ASP A 1 217 ? 27.311 5.630 -11.623 1.00 90.44 217 ASP A N 1
ATOM 1547 C CA . ASP A 1 217 ? 26.307 4.925 -12.437 1.00 90.44 217 ASP A CA 1
ATOM 1548 C C . ASP A 1 217 ? 25.148 4.283 -11.643 1.00 90.44 217 ASP A C 1
ATOM 1550 O O . ASP A 1 217 ? 24.421 3.420 -12.142 1.00 90.44 217 ASP A O 1
ATOM 1554 N N . SER A 1 218 ? 24.907 4.749 -10.414 1.00 85.50 218 SER A N 1
ATOM 1555 C CA . SER A 1 218 ? 23.844 4.234 -9.534 1.00 85.50 218 SER A CA 1
ATOM 1556 C C . SER A 1 218 ? 22.421 4.338 -10.107 1.00 85.50 218 SER A C 1
ATOM 1558 O O . SER A 1 218 ? 21.545 3.561 -9.725 1.00 85.50 218 SER A O 1
ATOM 1560 N N . GLY A 1 219 ? 22.181 5.251 -11.048 1.00 85.50 219 GLY A N 1
ATOM 1561 C CA . GLY A 1 219 ? 20.907 5.434 -11.748 1.00 85.50 219 GLY A CA 1
ATOM 1562 C C . GLY A 1 219 ? 20.624 4.379 -12.822 1.00 85.50 219 GLY A C 1
ATOM 1563 O O . GLY A 1 219 ? 19.476 4.240 -13.239 1.00 85.50 219 GLY A O 1
ATOM 1564 N N . ILE A 1 220 ? 21.642 3.609 -13.226 1.00 94.50 220 ILE A N 1
ATOM 1565 C CA . ILE A 1 220 ? 21.531 2.480 -14.167 1.00 94.50 220 ILE A CA 1
ATOM 1566 C C . ILE A 1 220 ? 21.997 1.145 -13.571 1.00 94.50 220 ILE A C 1
ATOM 1568 O O . ILE A 1 220 ? 22.074 0.145 -14.284 1.00 94.50 220 ILE A O 1
ATOM 1572 N N . ALA A 1 221 ? 22.293 1.102 -12.268 1.00 93.19 221 ALA A N 1
ATOM 1573 C CA . ALA A 1 221 ? 22.791 -0.090 -11.578 1.00 93.19 221 ALA A CA 1
ATOM 1574 C C . ALA A 1 221 ? 21.858 -1.311 -11.709 1.00 93.19 221 ALA A C 1
ATOM 1576 O O . ALA A 1 221 ? 22.300 -2.456 -11.634 1.00 93.19 221 ALA A O 1
ATOM 1577 N N . GLY A 1 222 ? 20.569 -1.084 -11.963 1.00 92.62 222 GLY A N 1
ATOM 1578 C CA . GLY A 1 222 ? 19.589 -2.132 -12.206 1.00 92.62 222 GLY A CA 1
ATOM 1579 C C . GLY A 1 222 ? 19.809 -2.934 -13.494 1.00 92.62 222 GLY A C 1
ATOM 1580 O O . GLY A 1 222 ? 19.327 -4.063 -13.574 1.00 92.62 222 GLY A O 1
ATOM 1581 N N . LEU A 1 223 ? 20.578 -2.423 -14.466 1.00 95.56 223 LEU A N 1
ATOM 1582 C CA . LEU A 1 223 ? 20.954 -3.186 -15.664 1.00 95.56 223 LEU A CA 1
ATOM 1583 C C . LEU A 1 223 ? 21.718 -4.465 -15.295 1.00 95.56 223 LEU A C 1
ATOM 1585 O O . LEU A 1 223 ? 21.383 -5.537 -15.791 1.00 95.56 223 LEU A O 1
ATOM 1589 N N . ALA A 1 224 ? 22.676 -4.369 -14.367 1.00 94.25 224 ALA A N 1
ATOM 1590 C CA . ALA A 1 224 ? 23.456 -5.516 -13.902 1.00 94.25 224 ALA A CA 1
ATOM 1591 C C . ALA A 1 224 ? 22.584 -6.549 -13.163 1.00 94.25 224 ALA A C 1
ATOM 1593 O O . ALA A 1 224 ? 22.790 -7.756 -13.293 1.00 94.25 224 ALA A O 1
ATOM 1594 N N . VAL A 1 225 ? 21.568 -6.086 -12.422 1.00 93.88 225 VAL A N 1
ATOM 1595 C CA . VAL A 1 225 ? 20.600 -6.966 -11.746 1.00 93.88 225 VAL A CA 1
ATOM 1596 C C . VAL A 1 225 ? 19.791 -7.771 -12.765 1.00 93.88 225 VAL A C 1
ATOM 1598 O O . VAL A 1 225 ? 19.588 -8.970 -12.577 1.00 93.88 225 VAL A O 1
ATOM 1601 N N . MET A 1 226 ? 19.354 -7.133 -13.854 1.00 95.81 226 MET A N 1
ATOM 1602 C CA . MET A 1 226 ? 18.586 -7.800 -14.909 1.00 95.81 226 MET A CA 1
ATOM 1603 C C . MET A 1 226 ? 19.440 -8.732 -15.764 1.00 95.81 226 MET A C 1
ATOM 1605 O O . MET A 1 226 ? 19.009 -9.845 -16.070 1.00 95.81 226 MET A O 1
ATOM 1609 N N . GLU A 1 227 ? 20.676 -8.336 -16.070 1.00 95.62 227 GLU A N 1
ATOM 1610 C CA . GLU A 1 227 ? 21.649 -9.185 -16.758 1.00 95.62 227 GLU A CA 1
ATOM 1611 C C . GLU A 1 227 ? 21.909 -10.480 -15.977 1.00 95.62 227 GLU A C 1
ATOM 1613 O O . GLU A 1 227 ? 21.816 -11.572 -16.539 1.00 95.62 227 GLU A O 1
ATOM 1618 N N . ALA A 1 228 ? 22.105 -10.387 -14.657 1.00 94.25 228 ALA A N 1
ATOM 1619 C CA . ALA A 1 228 ? 22.271 -11.552 -13.787 1.00 94.25 228 ALA A CA 1
ATOM 1620 C C . ALA A 1 228 ? 21.052 -12.499 -13.786 1.00 94.25 228 ALA A C 1
ATOM 1622 O O . ALA A 1 228 ? 21.169 -13.668 -13.411 1.00 94.25 228 ALA A O 1
ATOM 1623 N N . LYS A 1 229 ? 19.879 -12.013 -14.207 1.00 93.19 229 LYS A N 1
ATOM 1624 C CA . LYS A 1 229 ? 18.639 -12.787 -14.361 1.00 93.19 229 LYS A CA 1
ATOM 1625 C C . LYS A 1 229 ? 18.343 -13.181 -15.807 1.00 93.19 229 LYS A C 1
ATOM 1627 O O . LYS A 1 229 ? 17.334 -13.835 -16.047 1.00 93.19 229 LYS A O 1
ATOM 1632 N N . SER A 1 230 ? 19.218 -12.828 -16.753 1.00 95.44 230 SER A N 1
ATOM 1633 C CA . SER A 1 230 ? 19.004 -13.020 -18.194 1.00 95.44 230 SER A CA 1
ATOM 1634 C C . SER A 1 230 ? 17.713 -12.365 -18.705 1.00 95.44 230 SER A C 1
ATOM 1636 O O . SER A 1 230 ? 17.081 -12.867 -19.634 1.00 95.44 230 SER A O 1
ATOM 1638 N N . ILE A 1 231 ? 17.321 -11.240 -18.100 1.00 96.00 231 ILE A N 1
ATOM 1639 C CA . ILE A 1 231 ? 16.166 -10.441 -18.516 1.00 96.00 231 ILE A CA 1
ATOM 1640 C C . ILE A 1 231 ? 16.691 -9.266 -19.357 1.00 96.00 231 ILE A C 1
ATOM 1642 O O . ILE A 1 231 ? 17.472 -8.462 -18.845 1.00 96.00 231 ILE A O 1
ATOM 1646 N N . PRO A 1 232 ? 16.288 -9.133 -20.635 1.00 97.12 232 PRO A N 1
ATOM 1647 C CA . PRO A 1 232 ? 16.641 -7.979 -21.456 1.00 97.12 232 PRO A CA 1
ATOM 1648 C C . PRO A 1 232 ? 16.229 -6.660 -20.796 1.00 97.12 232 PRO A C 1
ATOM 1650 O O . PRO A 1 232 ? 15.100 -6.514 -20.324 1.00 97.12 232 PRO A O 1
ATOM 1653 N N . ALA A 1 233 ? 17.131 -5.683 -20.785 1.00 96.62 233 ALA A N 1
ATOM 1654 C CA . ALA A 1 233 ? 16.898 -4.424 -20.097 1.00 96.62 233 ALA A CA 1
ATOM 1655 C C . ALA A 1 233 ? 17.521 -3.223 -20.816 1.00 96.62 233 ALA A C 1
ATOM 1657 O O . ALA A 1 233 ? 18.567 -3.350 -21.452 1.00 96.62 233 ALA A O 1
ATOM 1658 N N . ALA A 1 234 ? 16.892 -2.052 -20.691 1.00 95.94 234 ALA A N 1
ATOM 1659 C CA . ALA A 1 234 ? 17.421 -0.794 -21.217 1.00 95.94 234 ALA A CA 1
ATOM 1660 C C . ALA A 1 234 ? 17.140 0.393 -20.283 1.00 95.94 234 ALA A C 1
ATOM 1662 O O . ALA A 1 234 ? 16.119 0.440 -19.599 1.00 95.94 234 ALA A O 1
ATOM 1663 N N . ALA A 1 235 ? 18.037 1.378 -20.281 1.00 92.75 235 ALA A N 1
ATOM 1664 C CA . ALA A 1 235 ? 17.838 2.642 -19.582 1.00 92.75 235 ALA A CA 1
ATOM 1665 C C . ALA A 1 235 ? 17.576 3.770 -20.592 1.00 92.75 235 ALA A C 1
ATOM 1667 O O . ALA A 1 235 ? 18.310 3.914 -21.571 1.00 92.75 235 ALA A O 1
ATOM 1668 N N . VAL A 1 236 ? 16.535 4.565 -20.358 1.00 90.69 236 VAL A N 1
ATOM 1669 C CA . VAL A 1 236 ? 16.194 5.755 -21.149 1.00 90.69 236 VAL A CA 1
ATOM 1670 C C . VAL A 1 236 ? 16.837 6.968 -20.501 1.00 90.69 236 VAL A C 1
ATOM 1672 O O . VAL A 1 236 ? 16.759 7.125 -19.287 1.00 90.69 236 VAL A O 1
ATOM 1675 N N . SER A 1 237 ? 17.464 7.834 -21.296 1.00 88.75 237 SER A N 1
ATOM 1676 C CA . SER A 1 237 ? 18.153 8.991 -20.733 1.00 88.75 237 SER A CA 1
ATOM 1677 C C . SER A 1 237 ? 17.197 10.052 -20.195 1.00 88.75 237 SER A C 1
ATOM 1679 O O . SER A 1 237 ? 16.311 10.513 -20.913 1.00 88.75 237 SER A O 1
ATOM 1681 N N . ALA A 1 238 ? 17.453 10.520 -18.972 1.00 78.56 238 ALA A N 1
ATOM 1682 C CA . ALA A 1 238 ? 16.710 11.596 -18.321 1.00 78.56 238 ALA A CA 1
ATOM 1683 C C . ALA A 1 238 ? 16.802 12.946 -19.061 1.00 78.56 238 ALA A C 1
ATOM 1685 O O . ALA A 1 238 ? 16.052 13.865 -18.745 1.00 78.56 238 ALA A O 1
ATOM 1686 N N . THR A 1 239 ? 17.709 13.087 -20.036 1.00 66.56 239 THR A N 1
ATOM 1687 C CA . THR A 1 239 ? 17.898 14.317 -20.824 1.00 66.56 239 THR A CA 1
ATOM 1688 C C . THR A 1 239 ? 17.175 14.319 -22.174 1.00 66.56 239 THR A C 1
ATOM 1690 O O . THR A 1 239 ? 17.386 15.236 -22.967 1.00 66.56 239 THR A O 1
ATOM 1693 N N . ARG A 1 240 ? 16.287 13.352 -22.459 1.00 45.34 240 ARG A N 1
ATOM 1694 C CA . ARG A 1 240 ? 15.403 13.414 -23.637 1.00 45.34 240 ARG A CA 1
ATOM 1695 C C . ARG A 1 240 ? 13.959 13.014 -23.331 1.00 45.34 240 ARG A C 1
ATOM 1697 O O . ARG A 1 240 ? 13.594 11.848 -23.426 1.00 45.34 240 ARG A O 1
ATOM 1704 N N . ALA A 1 241 ? 13.134 14.033 -23.099 1.00 36.50 241 ALA A N 1
ATOM 1705 C CA . ALA A 1 241 ? 11.702 14.034 -23.396 1.00 36.50 241 ALA A CA 1
ATOM 1706 C C . ALA A 1 241 ? 11.320 15.308 -24.180 1.00 36.50 241 ALA A C 1
ATOM 1708 O O . ALA A 1 241 ? 10.260 15.878 -23.962 1.00 36.50 241 ALA A O 1
ATOM 1709 N N . ASP A 1 242 ? 12.184 15.754 -25.099 1.00 32.75 242 ASP A N 1
ATOM 1710 C CA . ASP A 1 242 ? 11.879 16.868 -25.997 1.00 32.75 242 ASP A CA 1
ATOM 1711 C C . ASP A 1 242 ? 11.584 16.302 -27.386 1.00 32.75 242 ASP A C 1
ATOM 1713 O O . ASP A 1 242 ? 12.452 15.746 -28.066 1.00 32.75 242 ASP A O 1
ATOM 1717 N N . SER A 1 243 ? 10.328 16.424 -27.811 1.00 34.94 243 SER A N 1
ATOM 1718 C CA . SER A 1 243 ? 9.924 16.198 -29.192 1.00 34.94 243 SER A CA 1
ATOM 1719 C C . SER A 1 243 ? 10.650 17.202 -30.090 1.00 34.94 243 SER A C 1
ATOM 1721 O O . SER A 1 243 ? 10.262 18.370 -30.162 1.00 34.94 243 SER A O 1
ATOM 1723 N N . HIS A 1 244 ? 11.688 16.768 -30.803 1.00 31.17 244 HIS A N 1
ATOM 1724 C CA . HIS A 1 244 ? 12.213 17.540 -31.922 1.00 31.17 244 HIS A CA 1
ATOM 1725 C C . HIS A 1 244 ? 11.149 17.590 -33.029 1.00 31.17 244 HIS A C 1
ATOM 1727 O O . HIS A 1 244 ? 11.049 16.690 -33.858 1.00 31.17 244 HIS A O 1
ATOM 1733 N N . HIS A 1 245 ? 10.358 18.663 -33.056 1.00 36.19 245 HIS A N 1
ATOM 1734 C CA . HIS A 1 245 ? 9.828 19.188 -34.309 1.00 36.19 245 HIS A CA 1
ATOM 1735 C C . HIS A 1 245 ? 11.003 19.828 -35.054 1.00 36.19 245 HIS A C 1
ATOM 1737 O O . HIS A 1 245 ? 11.346 20.986 -34.826 1.00 36.19 245 HIS A O 1
ATOM 1743 N N . SER A 1 246 ? 11.655 19.062 -35.926 1.00 35.28 246 SER A N 1
ATOM 1744 C CA . SER A 1 246 ? 12.460 19.639 -36.999 1.00 35.28 246 SER A CA 1
ATOM 1745 C C . SER A 1 246 ? 11.500 20.157 -38.072 1.00 35.28 246 SER A C 1
ATOM 1747 O O . SER A 1 246 ? 11.048 19.399 -38.931 1.00 35.28 246 SER A O 1
ATOM 1749 N N . GLY A 1 247 ? 11.140 21.434 -37.965 1.00 37.12 247 GLY A N 1
ATOM 1750 C CA . GLY A 1 247 ? 10.497 22.210 -39.018 1.00 37.12 247 GLY A CA 1
ATOM 1751 C C . GLY A 1 247 ? 11.478 23.248 -39.558 1.00 37.12 247 GLY A C 1
ATOM 1752 O O . GLY A 1 247 ? 12.020 24.015 -38.765 1.00 37.12 247 GLY A O 1
ATOM 1753 N N . SER A 1 248 ? 11.627 23.225 -40.889 1.00 36.72 248 SER A N 1
ATOM 1754 C CA . SER A 1 248 ? 12.474 24.020 -41.804 1.00 36.72 248 SER A CA 1
ATOM 1755 C C . SER A 1 248 ? 13.981 23.818 -41.719 1.00 36.72 248 SER A C 1
ATOM 1757 O O . SER A 1 248 ? 14.589 24.285 -40.734 1.00 36.72 248 SER A O 1
#

Sequence (248 aa):
MRLCRPMPESAHPQAVTVESADGRIVVMDSMTYVDGRNGPGDVLIAASYFGSMPVCHWVLPVRPKGVIAQEAGGGKNMAGVSGLWALDGHGIPGAATTTASCRISDGADMYVNGIIAQVNASAERLNIKPGMGAGAAAELMLHAARLEAEPGGSYDVVYEGAHGRIMALGSTSFISNAYAGDVICAGSAFSEPSAAYAAPYAIRGLICNDAGRCKDDSGIAGLAVMEAKSIPAAAVSATRADSHHSGS

pLDDT: mean 84.69, std 16.28, range [29.3, 98.56]

Foldseek 3Di:
DDDDDDDPLVPFDKDFPDQDPLATEIFHLALVNQDPVAAQLYEYQYLAFQACVSCLPRPVVRNYLAYEYALLQLPPPSNRNNNQLLCVLQLHKYFHFYPVQADHSDRPRQLAGTFTDDIHPSLVVLVDDGRDRNVVSSVSSNPDDRPNDPSHAPKDQPDDDPQATEIEHQALSSDDLVQQRYEYEYADQLACVRLVSNLVHNHQAYEYAQVQCPPPSRSNNSCVVCVVSVRHYYHDYPPDPDPPPPDD